Protein AF-A0A2T4V3X2-F1 (afdb_monomer_lite)

Sequence (244 aa):
MSFFVISTGSWSIPPQEFVHHFRSRWPGVVIRETQEPDSSEFLKFDLAMPHSSDVDGALQRPGKSIYFDSDLRDAAQLALWFRSLAPPSEPMVFCDESMSGYLDLAPNTTEADIFRAFDYEPAPPGWMSYDLIPRGGWGMPLQVLAQQMRLRWPAARVEESAEPESRRAFDFQVPMTHSEVRGNVRRKVSAMIFTGDIRDCAELASWCRSILSTEEILLSCDQGHLTLKAGMNAEDILKALGTP

Secondary structure (DSSP, 8-state):
-EEEEEE-SS----HHHHHHHHHHH-TT-EEEE---TT-SEEEEEEE--SS-S-EEEEEETTTTEEEEE--HHHHHHHHHHHHHHS-TTS-EEEEETTSSSEEE--TT--HHHHHHHTT--PPPTT-EEEEEEETT--SS-HHHHHHHHHHH-TT-EEEE---TT-SEEEEEEEE-SSSEEEEEEESSSS-EEEEE-HHHHHHHHHHHHHH---S-EEEEETTEEEEE-TT--HHHHHHHTT--

Radius of gyration: 20.45 Å; chains: 1; bounding box: 48×39×61 Å

pLDDT: mean 91.99, std 6.69, range [52.66, 98.19]

Foldseek 3Di:
DKKKKFFPDDDFDQPVNVVVLVCVVAVPKDKDADPDPPDQFGIWIWGCDPLFNTKTKTQGPPRGMIMIDGDLLVVQVVNLSSVVVDDQPTWMKMAGPVNLFIDTDHNPDDSVNSCVSVVHDDADVQKWKKKKAQVVAQQDDVVVVQVVLCVVAVPKDKAADPDPSDQFRIWIWGQDDPGIKTWTAGDVGRMIMIMDNLLRVLQVNQVSLAPGPGQWMWMATSQGIDTDHPPDHSVNVCVVSVHD

Structure (mmCIF, N/CA/C/O backbone):
data_AF-A0A2T4V3X2-F1
#
_entry.id   AF-A0A2T4V3X2-F1
#
loop_
_atom_site.group_PDB
_atom_site.id
_atom_site.type_symbol
_atom_site.label_atom_id
_atom_site.label_alt_id
_atom_site.label_comp_id
_atom_site.label_asym_id
_atom_site.label_entity_id
_atom_site.label_seq_id
_atom_site.pdbx_PDB_ins_code
_atom_site.Cartn_x
_atom_site.Cartn_y
_atom_site.Cartn_z
_atom_site.occupancy
_atom_site.B_iso_or_equiv
_atom_site.auth_seq_id
_atom_site.auth_comp_id
_atom_site.auth_asym_id
_atom_site.auth_atom_id
_atom_site.pdbx_PDB_model_num
ATOM 1 N N . MET A 1 1 ? 2.945 -0.853 5.395 1.00 84.00 1 MET A N 1
ATOM 2 C CA . MET A 1 1 ? 2.653 0.597 5.445 1.00 84.00 1 MET A CA 1
ATOM 3 C C . MET A 1 1 ? 1.846 0.846 6.701 1.00 84.00 1 MET A C 1
ATOM 5 O O . MET A 1 1 ? 1.037 -0.013 7.034 1.00 84.00 1 MET A O 1
ATOM 9 N N . SER A 1 2 ? 2.072 1.969 7.376 1.00 91.69 2 SER A N 1
ATOM 10 C CA . SER A 1 2 ? 1.385 2.284 8.626 1.00 91.69 2 SER A CA 1
ATOM 11 C C . SER A 1 2 ? 0.049 2.963 8.355 1.00 91.69 2 SER A C 1
ATOM 13 O O . SER A 1 2 ? -0.026 3.966 7.633 1.00 91.69 2 SER A O 1
ATOM 15 N N . PHE A 1 3 ? -1.002 2.417 8.952 1.00 96.12 3 PHE A N 1
ATOM 16 C CA . PHE A 1 3 ? -2.364 2.914 8.853 1.00 96.12 3 PHE A CA 1
ATOM 17 C C . PHE A 1 3 ? -2.951 3.168 10.232 1.00 96.12 3 PHE A C 1
ATOM 19 O O . PHE A 1 3 ? -2.564 2.551 11.224 1.00 96.12 3 PHE A O 1
ATOM 26 N N . PHE A 1 4 ? -3.925 4.067 10.266 1.00 97.06 4 PHE A N 1
ATOM 27 C CA . PHE A 1 4 ? -4.630 4.466 11.467 1.00 97.06 4 PHE A CA 1
ATOM 28 C C . PHE A 1 4 ? -6.127 4.426 11.220 1.00 97.06 4 PHE A C 1
ATOM 30 O O . PHE A 1 4 ? -6.617 4.840 10.168 1.00 97.06 4 PHE A O 1
ATOM 37 N N . VAL A 1 5 ? -6.861 3.985 12.235 1.00 97.69 5 VAL A N 1
ATOM 38 C CA . VAL A 1 5 ? -8.293 4.243 12.348 1.00 97.69 5 VAL A CA 1
ATOM 39 C C . VAL A 1 5 ? -8.509 5.073 13.595 1.00 97.69 5 VAL A C 1
ATOM 41 O O . VAL A 1 5 ? -8.093 4.663 14.676 1.00 97.69 5 VAL A O 1
ATOM 44 N N . ILE A 1 6 ? -9.147 6.232 13.456 1.00 97.00 6 ILE A N 1
ATOM 45 C CA . ILE A 1 6 ? -9.264 7.231 14.519 1.00 97.00 6 ILE A CA 1
ATOM 46 C C . ILE A 1 6 ? -10.726 7.628 14.690 1.00 97.00 6 ILE A C 1
ATOM 48 O O . ILE A 1 6 ? -11.349 8.143 13.765 1.00 97.00 6 ILE A O 1
ATOM 52 N N . SER A 1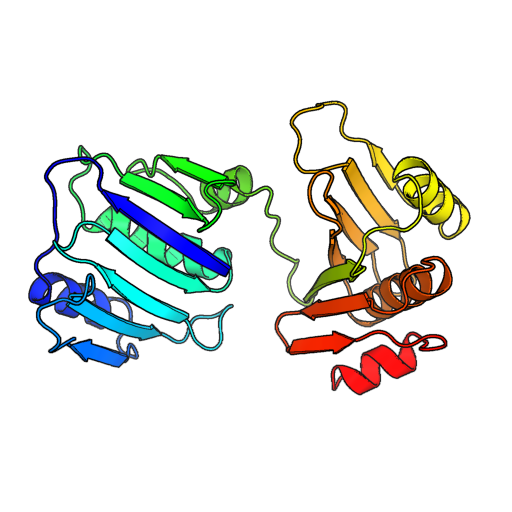 7 ? -11.262 7.431 15.891 1.00 97.06 7 SER A N 1
ATOM 53 C CA . SER A 1 7 ? -12.545 7.990 16.311 1.00 97.06 7 SER A CA 1
ATOM 54 C C . SER A 1 7 ? -12.375 9.460 16.677 1.00 97.06 7 SER A C 1
ATOM 56 O O . SER A 1 7 ? -11.575 9.794 17.555 1.00 97.06 7 SER A O 1
ATOM 58 N N . THR A 1 8 ? -13.127 10.347 16.028 1.00 94.94 8 THR A N 1
ATOM 59 C CA . THR A 1 8 ? -13.055 11.799 16.277 1.00 94.94 8 THR A CA 1
ATOM 60 C C . THR A 1 8 ? -14.157 12.300 17.213 1.00 94.94 8 THR A C 1
ATOM 62 O O . THR A 1 8 ? -14.135 13.459 17.628 1.00 94.94 8 THR A O 1
ATOM 65 N N . GLY A 1 9 ? -15.100 11.433 17.590 1.00 94.38 9 GLY A N 1
ATOM 66 C CA . GLY A 1 9 ? -16.160 11.723 18.547 1.00 94.38 9 GLY A CA 1
ATOM 67 C C . GLY A 1 9 ? -15.811 11.319 19.982 1.00 94.38 9 GLY A C 1
ATOM 68 O O . GLY A 1 9 ? -14.663 11.398 20.442 1.00 94.38 9 GLY A O 1
ATOM 69 N N . SER A 1 10 ? -16.839 10.946 20.745 1.00 95.06 10 SER A N 1
ATOM 70 C CA . SER A 1 10 ? -16.714 10.601 22.164 1.00 95.06 10 SER A CA 1
ATOM 71 C C . SER A 1 10 ? -16.560 9.104 22.416 1.00 95.06 10 SER A C 1
ATOM 73 O O . SER A 1 10 ? -16.187 8.746 23.534 1.00 95.06 10 SER A O 1
ATOM 75 N N . TRP A 1 11 ? -16.800 8.251 21.416 1.00 96.56 11 TRP A N 1
ATOM 76 C CA . TRP A 1 11 ? -16.661 6.808 21.574 1.00 96.56 11 TRP A CA 1
ATOM 77 C C . TRP A 1 11 ? -15.213 6.422 21.867 1.00 96.56 11 TRP A C 1
ATOM 79 O O . TRP A 1 11 ? -14.266 7.031 21.371 1.00 96.56 11 TRP A O 1
ATOM 89 N N . SER A 1 12 ? -15.061 5.395 22.691 1.00 96.81 12 SER A N 1
ATOM 90 C CA . SER A 1 12 ? -13.807 4.710 22.970 1.00 96.81 12 SER A CA 1
ATOM 91 C C . SER A 1 12 ? -14.132 3.282 23.376 1.00 96.81 12 SER A C 1
ATOM 93 O O . SER A 1 12 ? -15.081 3.079 24.138 1.00 96.81 12 SER A O 1
ATOM 95 N N . ILE A 1 13 ? -13.332 2.318 22.936 1.00 96.88 13 ILE A N 1
ATOM 96 C CA . ILE A 1 13 ? -13.476 0.928 23.364 1.00 96.88 13 ILE A CA 1
ATOM 97 C C . ILE A 1 13 ? -12.591 0.637 24.589 1.00 96.88 13 ILE A C 1
ATOM 99 O O . ILE A 1 13 ? -11.387 0.912 24.560 1.00 96.88 13 ILE A O 1
ATOM 103 N N . PRO A 1 14 ? -13.143 0.070 25.678 1.00 95.38 14 PRO A N 1
ATOM 104 C CA . PRO A 1 14 ? -12.337 -0.429 26.785 1.00 95.38 14 PRO A CA 1
ATOM 105 C C . PRO A 1 14 ? -11.355 -1.518 26.315 1.00 95.38 14 PRO A C 1
ATOM 107 O O . PRO A 1 14 ? -11.754 -2.403 25.554 1.00 95.38 14 PRO A O 1
ATOM 110 N N . PRO A 1 15 ? -10.101 -1.550 26.807 1.00 93.56 15 PRO A N 1
ATOM 111 C CA . PRO A 1 15 ? -9.106 -2.526 26.352 1.00 93.56 15 PRO A CA 1
ATOM 112 C C . PRO A 1 15 ? -9.563 -3.987 26.462 1.00 93.56 15 PRO A C 1
ATOM 114 O O . PRO A 1 15 ? -9.341 -4.778 25.552 1.00 93.56 15 PRO A O 1
ATOM 117 N N . GLN A 1 16 ? -10.255 -4.352 27.545 1.00 95.06 16 GLN A N 1
ATOM 118 C CA . GLN A 1 16 ? -10.751 -5.720 27.740 1.00 95.06 16 GLN A CA 1
ATOM 119 C C . GLN A 1 16 ? -11.844 -6.105 26.732 1.00 95.06 16 GLN A C 1
ATOM 121 O O . GLN A 1 16 ? -11.867 -7.239 26.252 1.00 95.06 16 GLN A O 1
ATOM 126 N N . GLU A 1 17 ? -12.721 -5.161 26.386 1.00 97.19 17 GLU A N 1
ATOM 127 C CA . GLU A 1 17 ? -13.764 -5.354 25.375 1.00 97.19 17 GLU A CA 1
ATOM 128 C C . GLU A 1 17 ? -13.139 -5.504 23.983 1.00 97.19 17 GLU A C 1
ATOM 130 O O . GLU A 1 17 ? -13.481 -6.429 23.244 1.00 97.19 17 GLU A O 1
ATOM 135 N N . PHE A 1 18 ? -12.131 -4.685 23.667 1.00 97.12 18 PHE A N 1
ATOM 136 C CA . PHE A 1 18 ? -11.351 -4.822 22.439 1.00 97.12 18 PHE A CA 1
ATOM 137 C C . PHE A 1 18 ? -10.691 -6.200 22.334 1.00 97.12 18 PHE A C 1
ATOM 139 O O . PHE A 1 18 ? -10.889 -6.882 21.334 1.00 97.12 18 PHE A O 1
ATOM 146 N N . VAL A 1 19 ? -9.980 -6.662 23.373 1.00 97.19 19 VAL A N 1
ATOM 147 C CA . VAL A 1 19 ? -9.350 -8.000 23.394 1.00 97.19 19 VAL A CA 1
ATOM 148 C C . VAL A 1 19 ? -10.373 -9.105 23.146 1.00 97.19 19 VAL A C 1
ATOM 150 O O . VAL A 1 19 ? -10.094 -10.046 22.399 1.00 97.19 19 VAL A O 1
ATOM 153 N N . HIS A 1 20 ? -11.552 -9.001 23.762 1.00 97.50 20 HIS A N 1
ATOM 154 C CA . HIS A 1 20 ? -12.624 -9.971 23.582 1.00 97.50 20 HIS A CA 1
ATOM 155 C C . HIS A 1 20 ? -13.086 -10.036 22.119 1.00 97.50 20 HIS A C 1
ATOM 157 O O . HIS A 1 20 ? -13.088 -11.117 21.523 1.00 97.50 20 HIS A O 1
ATOM 163 N N . HIS A 1 21 ? -13.418 -8.891 21.516 1.00 98.12 21 HIS A N 1
ATOM 164 C CA . HIS A 1 21 ? -13.839 -8.839 20.115 1.00 98.12 21 HIS A CA 1
ATOM 165 C C . HIS A 1 21 ? -12.724 -9.257 19.152 1.00 98.12 21 HIS A C 1
ATOM 167 O O . HIS A 1 21 ? -12.995 -9.982 18.193 1.00 98.12 21 HIS A O 1
ATOM 173 N N . PHE A 1 22 ? -11.478 -8.855 19.420 1.00 97.38 22 PHE A N 1
ATOM 174 C CA . PHE A 1 22 ? -10.331 -9.167 18.569 1.00 97.38 22 PHE A CA 1
ATOM 175 C C . PHE A 1 22 ? -10.100 -10.678 18.523 1.00 97.38 22 PHE A C 1
ATOM 177 O O . PHE A 1 22 ? -10.101 -11.268 17.447 1.00 97.38 22 PHE A O 1
ATOM 184 N N . ARG A 1 23 ? -10.019 -11.338 19.684 1.00 97.62 23 ARG A N 1
ATOM 185 C CA . ARG A 1 23 ? -9.835 -12.798 19.756 1.00 97.62 23 ARG A CA 1
ATOM 186 C C . ARG A 1 23 ? -11.023 -13.582 19.206 1.00 97.62 23 ARG A C 1
ATOM 188 O O . ARG A 1 23 ? -10.837 -14.686 18.707 1.00 97.62 23 ARG A O 1
ATOM 195 N N . SER A 1 24 ? -12.233 -13.028 19.285 1.00 97.56 24 SER A N 1
ATOM 196 C CA . SER A 1 24 ? -13.418 -13.636 18.672 1.00 97.56 24 SER A CA 1
ATOM 197 C C . SER A 1 24 ? -13.326 -13.635 17.142 1.00 97.56 24 SER A C 1
ATOM 199 O O . SER A 1 24 ? -13.607 -14.646 16.498 1.00 97.56 24 SER A O 1
ATOM 201 N N . ARG A 1 25 ? -12.880 -12.521 16.546 1.00 97.31 25 ARG A N 1
ATOM 202 C CA . ARG A 1 25 ? -12.747 -12.388 15.088 1.00 97.31 25 ARG A CA 1
ATOM 203 C C . ARG A 1 25 ? -11.500 -13.082 14.535 1.00 97.31 25 ARG A C 1
ATOM 205 O O . ARG A 1 25 ? -11.585 -13.693 13.469 1.00 97.31 25 ARG A O 1
ATOM 212 N N . TRP A 1 26 ? -10.383 -12.999 15.255 1.00 96.75 26 TRP A N 1
ATOM 213 C CA . TRP A 1 26 ? -9.093 -13.590 14.904 1.00 96.75 26 TRP A CA 1
ATOM 214 C C . TRP A 1 26 ? -8.518 -14.367 16.098 1.00 96.75 26 TRP A C 1
ATOM 216 O O . TRP A 1 26 ? -7.745 -13.820 16.884 1.00 96.75 26 TRP A O 1
ATOM 226 N N . PRO A 1 27 ? -8.846 -15.665 16.239 1.00 95.44 27 PRO A N 1
ATOM 227 C CA . PRO A 1 27 ? -8.403 -16.476 17.378 1.00 95.44 27 PRO A CA 1
ATOM 228 C C . PRO A 1 27 ? -6.882 -16.627 17.520 1.00 95.44 27 PRO A C 1
ATOM 230 O O . PRO A 1 27 ? -6.404 -16.952 18.604 1.00 95.44 27 PRO A O 1
ATOM 233 N N . GLY A 1 28 ? -6.128 -16.413 16.437 1.00 93.25 28 GLY A N 1
ATOM 234 C CA . GLY A 1 28 ? -4.666 -16.508 16.410 1.00 93.25 28 GLY A CA 1
ATOM 235 C C . GLY A 1 28 ? -3.921 -15.230 16.803 1.00 93.25 28 GLY A C 1
ATOM 236 O O . GLY A 1 28 ? -2.695 -15.250 16.805 1.00 93.25 28 GLY A O 1
ATOM 237 N N . VAL A 1 29 ? -4.621 -14.132 17.112 1.00 97.06 29 VAL A N 1
ATOM 238 C CA . VAL A 1 29 ? -3.977 -12.857 17.462 1.00 97.06 29 VAL A CA 1
ATOM 239 C C . VAL A 1 29 ? -3.176 -12.972 18.762 1.00 97.06 29 VAL A C 1
ATOM 241 O O . VAL A 1 29 ? -3.676 -13.448 19.789 1.00 97.06 29 VAL A O 1
ATOM 244 N N . VAL A 1 30 ? -1.936 -12.489 18.741 1.00 97.00 30 VAL A N 1
ATOM 245 C CA . VAL A 1 30 ? -1.111 -12.334 19.942 1.00 97.00 30 VAL A CA 1
ATOM 246 C C . VAL A 1 30 ? -1.322 -10.919 20.458 1.00 97.00 30 VAL A C 1
ATOM 248 O O . VAL A 1 30 ? -1.162 -9.972 19.708 1.00 97.00 30 VAL A O 1
ATOM 251 N N . ILE A 1 31 ? -1.700 -10.757 21.729 1.00 96.38 31 ILE A N 1
ATOM 252 C CA . ILE A 1 31 ? -1.950 -9.437 22.332 1.00 96.38 31 ILE A CA 1
ATOM 253 C C . ILE A 1 31 ? -1.116 -9.297 23.599 1.00 96.38 31 ILE A C 1
ATOM 255 O O . ILE A 1 31 ? -1.088 -10.213 24.427 1.00 96.38 31 ILE A O 1
ATOM 259 N N . ARG A 1 32 ? -0.468 -8.143 23.759 1.00 94.94 32 ARG A N 1
ATOM 260 C CA . ARG A 1 32 ? 0.418 -7.810 24.878 1.00 94.94 32 ARG A CA 1
ATOM 261 C C . ARG A 1 32 ? -0.030 -6.486 25.493 1.00 94.94 32 ARG A C 1
ATOM 263 O O . ARG A 1 32 ? -0.238 -5.512 24.777 1.00 94.94 32 ARG A O 1
ATOM 270 N N . GLU A 1 33 ? -0.187 -6.447 26.812 1.00 90.62 33 GLU A N 1
ATOM 271 C CA . GLU A 1 33 ? -0.503 -5.207 27.531 1.00 90.62 33 GLU A CA 1
ATOM 272 C C . GLU A 1 33 ? 0.742 -4.340 27.709 1.00 90.62 33 GLU A C 1
ATOM 274 O O . GLU A 1 33 ? 1.799 -4.834 28.114 1.00 90.62 33 GLU A O 1
ATOM 279 N N . THR A 1 34 ? 0.601 -3.038 27.468 1.00 88.00 34 THR A N 1
ATOM 280 C CA . THR A 1 34 ? 1.676 -2.078 27.716 1.00 88.00 34 THR A CA 1
ATOM 281 C C . THR A 1 34 ? 1.622 -1.613 29.172 1.00 88.00 34 THR A C 1
ATOM 283 O O . THR A 1 34 ? 0.673 -0.953 29.595 1.00 88.00 34 THR A O 1
ATOM 286 N N . GLN A 1 35 ? 2.652 -1.966 29.949 1.00 80.00 35 GLN A N 1
ATOM 287 C CA . GLN A 1 35 ? 2.769 -1.629 31.379 1.00 80.00 35 GLN A CA 1
ATOM 288 C C . GLN A 1 35 ? 3.356 -0.229 31.627 1.00 80.00 35 GLN A C 1
ATOM 290 O O . GLN A 1 35 ? 3.396 0.231 32.765 1.00 80.00 35 GLN A O 1
ATOM 295 N N . GLU A 1 36 ? 3.826 0.449 30.579 1.00 81.38 36 GLU A N 1
ATOM 296 C CA . GLU A 1 36 ? 4.439 1.773 30.674 1.00 81.38 36 GLU A CA 1
ATOM 297 C C . GLU A 1 36 ? 3.363 2.855 30.869 1.00 81.38 36 GLU A C 1
ATOM 299 O O . GLU A 1 36 ? 2.536 3.054 29.974 1.00 81.38 36 GLU A O 1
ATOM 304 N N . PRO A 1 37 ? 3.352 3.570 32.012 1.00 71.38 37 PRO A N 1
ATOM 305 C CA . PRO A 1 37 ? 2.318 4.564 32.313 1.00 71.38 37 PRO A CA 1
ATOM 306 C C . PRO A 1 37 ? 2.290 5.737 31.328 1.00 71.38 37 PRO A C 1
ATOM 308 O O . PRO A 1 37 ? 1.220 6.284 31.070 1.00 71.38 37 PRO A O 1
ATOM 311 N N . ASP A 1 38 ? 3.453 6.086 30.772 1.00 77.00 38 ASP A N 1
ATOM 312 C CA . ASP A 1 38 ? 3.631 7.203 29.839 1.00 77.00 38 ASP A CA 1
ATOM 313 C C . ASP A 1 38 ? 3.453 6.790 28.368 1.00 77.00 38 ASP A C 1
ATOM 315 O O . ASP A 1 38 ? 3.523 7.634 27.474 1.00 77.00 38 ASP A O 1
ATOM 319 N N . SER A 1 39 ? 3.211 5.502 28.090 1.00 81.44 39 SER A N 1
ATOM 320 C CA . SER A 1 39 ? 2.963 5.047 26.724 1.00 81.44 39 SER A CA 1
ATOM 321 C C . SER A 1 39 ? 1.591 5.510 26.240 1.00 81.44 39 SER A C 1
ATOM 323 O O . SER A 1 39 ? 0.578 5.398 26.938 1.00 81.44 39 SER A O 1
ATOM 325 N N . SER A 1 40 ? 1.541 5.967 24.989 1.00 84.88 40 SER A N 1
ATOM 326 C CA . SER A 1 40 ? 0.298 6.259 24.279 1.00 84.88 40 SER A CA 1
ATOM 327 C C . SER A 1 40 ? -0.499 4.999 23.928 1.00 84.88 40 SER A C 1
ATOM 329 O O . SER A 1 40 ? -1.587 5.116 23.377 1.00 84.88 40 SER A O 1
ATOM 331 N N . GLU A 1 41 ? -0.014 3.800 24.250 1.00 88.75 41 GLU A N 1
ATOM 332 C CA . GLU A 1 41 ? -0.606 2.520 23.864 1.00 88.75 41 GLU A CA 1
ATOM 333 C C . GLU A 1 41 ? -1.225 1.804 25.072 1.00 88.75 41 GLU A C 1
ATOM 335 O O . GLU A 1 41 ? -0.676 1.785 26.178 1.00 88.75 41 GLU A O 1
ATOM 340 N N . PHE A 1 42 ? -2.396 1.201 24.862 1.00 87.25 42 PHE A N 1
ATOM 341 C CA . PHE A 1 42 ? -2.990 0.255 25.807 1.00 87.25 42 PHE A CA 1
ATOM 342 C C . PHE A 1 42 ? -2.495 -1.169 25.559 1.00 87.25 42 PHE A C 1
ATOM 344 O O . PHE A 1 42 ? -2.155 -1.884 26.502 1.00 87.25 42 PHE A O 1
ATOM 351 N N . LEU A 1 43 ? -2.503 -1.588 24.294 1.00 94.12 43 LEU A N 1
ATOM 352 C CA . LEU A 1 43 ? -2.268 -2.965 23.873 1.00 94.12 43 LEU A CA 1
ATOM 353 C C . LEU A 1 43 ? -1.466 -2.959 22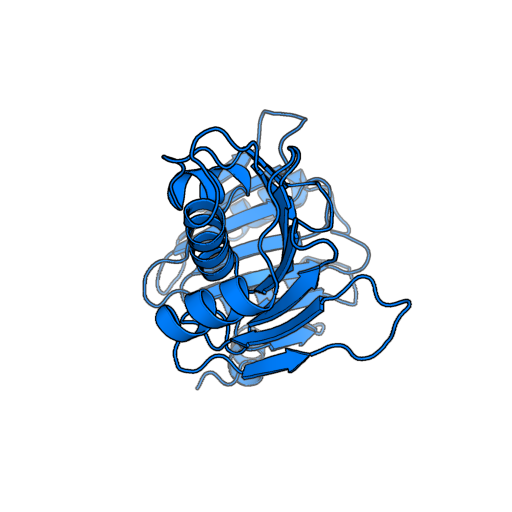.584 1.00 94.12 43 LEU A C 1
ATOM 355 O O . LEU A 1 43 ? -1.844 -2.226 21.678 1.00 94.12 43 LEU A O 1
ATOM 359 N N . LYS A 1 44 ? -0.467 -3.830 22.477 1.00 96.00 44 LYS A N 1
ATOM 360 C CA . LYS A 1 44 ? 0.158 -4.204 21.203 1.00 96.00 44 LYS A CA 1
ATOM 361 C C . LYS A 1 44 ? -0.386 -5.536 20.722 1.00 96.00 44 LYS A C 1
ATOM 363 O O . LYS A 1 44 ? -0.745 -6.380 21.552 1.00 96.00 44 LYS A O 1
ATOM 368 N N . PHE A 1 45 ? -0.435 -5.736 19.416 1.00 96.38 45 PHE A N 1
ATOM 369 C CA . PHE A 1 45 ? -0.845 -6.996 18.830 1.00 96.38 45 PHE A CA 1
ATOM 370 C C . PHE A 1 45 ? -0.012 -7.373 17.611 1.00 96.38 45 PHE A C 1
ATOM 372 O O . PHE A 1 45 ? 0.390 -6.508 16.846 1.00 96.38 45 PHE A O 1
ATOM 379 N N . ASP A 1 46 ? 0.166 -8.681 17.442 1.00 96.44 46 ASP A N 1
ATOM 380 C CA . ASP A 1 46 ? 0.726 -9.306 16.247 1.00 96.44 46 ASP A CA 1
ATOM 381 C C . ASP A 1 46 ? -0.376 -10.182 15.633 1.00 96.44 46 ASP A C 1
ATOM 383 O O . ASP A 1 46 ? -0.992 -11.014 16.325 1.00 96.44 46 ASP A O 1
ATOM 387 N N . LEU A 1 47 ? -0.675 -9.974 14.353 1.00 95.56 47 LEU A N 1
ATOM 388 C CA . LEU A 1 47 ? -1.767 -10.645 13.655 1.00 95.56 47 LEU A CA 1
ATOM 389 C C . LEU A 1 47 ? -1.328 -11.115 12.265 1.00 95.56 47 LEU A C 1
ATOM 391 O O . LEU A 1 47 ? -1.127 -10.314 11.361 1.00 95.56 47 LEU A O 1
ATOM 395 N N . ALA A 1 48 ? -1.295 -12.428 12.050 1.00 93.31 48 ALA A N 1
ATOM 396 C CA . ALA A 1 48 ? -1.120 -12.981 10.711 1.00 93.31 48 ALA A CA 1
ATOM 397 C C . ALA A 1 48 ? -2.405 -12.816 9.880 1.00 93.31 48 ALA A C 1
ATOM 399 O O . ALA A 1 48 ? -3.485 -13.252 10.298 1.00 93.31 48 ALA A O 1
ATOM 400 N N . MET A 1 49 ? -2.280 -12.229 8.690 1.00 91.94 49 MET A N 1
ATOM 401 C CA . MET A 1 49 ? -3.378 -11.988 7.749 1.00 91.94 49 MET A CA 1
ATOM 402 C C . MET A 1 49 ? -3.025 -12.517 6.346 1.00 91.94 49 MET A C 1
ATOM 404 O O . MET A 1 49 ? -1.865 -12.827 6.075 1.00 91.94 49 MET A O 1
ATOM 408 N N . PRO A 1 50 ? -4.001 -12.680 5.431 1.00 88.38 50 PRO A N 1
ATOM 409 C CA . PRO A 1 50 ? -3.745 -13.275 4.117 1.00 88.38 50 PRO A CA 1
ATOM 410 C C . PRO A 1 50 ? -2.705 -12.546 3.256 1.00 88.38 50 PRO A C 1
ATOM 412 O O . PRO A 1 50 ? -2.034 -13.199 2.457 1.00 88.38 50 PRO A O 1
ATOM 415 N N . HIS A 1 51 ? -2.585 -11.221 3.384 1.00 85.94 51 HIS A N 1
ATOM 416 C CA . HIS A 1 51 ? -1.697 -10.399 2.555 1.00 85.94 51 HIS A CA 1
ATOM 417 C C . HIS A 1 51 ? -0.501 -9.820 3.323 1.00 85.94 51 HIS A C 1
ATOM 419 O O . HIS A 1 51 ? 0.406 -9.261 2.714 1.00 85.94 51 HIS A O 1
ATOM 425 N N . SER A 1 52 ? -0.472 -10.002 4.641 1.00 82.50 52 SER A N 1
ATOM 426 C CA . SER A 1 52 ? 0.553 -9.513 5.553 1.00 82.50 52 SER A CA 1
ATOM 427 C C . SER A 1 52 ? 0.959 -10.669 6.454 1.00 82.50 52 SER A C 1
ATOM 429 O O . SER A 1 52 ? 0.162 -11.151 7.262 1.00 82.50 52 SER A O 1
ATOM 431 N N . SER A 1 53 ? 2.207 -11.125 6.320 1.00 77.19 53 SER A N 1
ATOM 432 C CA . SER A 1 53 ? 2.729 -12.234 7.129 1.00 77.19 53 SER A CA 1
ATOM 433 C C . SER A 1 53 ? 2.655 -11.946 8.627 1.00 77.19 53 SER A C 1
ATOM 435 O O . SER A 1 53 ? 2.468 -12.871 9.413 1.00 77.19 53 SER A O 1
ATOM 437 N N . ASP A 1 54 ? 2.796 -10.672 8.994 1.00 86.50 54 ASP A N 1
ATOM 438 C CA . ASP A 1 54 ? 2.632 -10.182 10.353 1.00 86.50 54 ASP A CA 1
ATOM 439 C C . ASP A 1 54 ? 2.124 -8.736 10.316 1.00 86.50 54 ASP A C 1
ATOM 441 O O . ASP A 1 54 ? 2.753 -7.873 9.701 1.00 86.50 54 ASP A O 1
ATOM 445 N N . VAL A 1 55 ? 0.960 -8.494 10.914 1.00 93.62 55 VAL A N 1
ATOM 446 C CA . VAL A 1 55 ? 0.417 -7.156 11.154 1.00 93.62 55 VAL A CA 1
ATOM 447 C C . VAL A 1 55 ? 0.744 -6.781 12.591 1.00 93.62 55 VAL A C 1
ATOM 449 O O . VAL A 1 55 ? 0.074 -7.250 13.515 1.00 93.62 55 VAL A O 1
ATOM 452 N N . ASP A 1 56 ? 1.754 -5.930 12.759 1.00 94.88 56 ASP A N 1
ATOM 453 C CA . ASP A 1 56 ? 2.062 -5.278 14.035 1.00 94.88 56 ASP A CA 1
ATOM 454 C C . ASP A 1 56 ? 1.134 -4.074 14.202 1.00 94.88 56 ASP A C 1
ATOM 456 O O . ASP A 1 56 ? 0.938 -3.286 13.275 1.00 94.88 56 ASP A O 1
ATOM 460 N N . GLY A 1 57 ? 0.534 -3.919 15.372 1.00 96.19 57 GLY A N 1
ATOM 461 C CA . GLY A 1 57 ? -0.298 -2.768 15.658 1.00 96.19 57 GLY A CA 1
ATOM 462 C C . GLY A 1 57 ? -0.545 -2.554 17.135 1.00 96.19 57 GLY A C 1
ATOM 463 O O . GLY A 1 57 ? -0.152 -3.340 17.998 1.00 96.19 57 GLY A O 1
ATOM 464 N N . ALA A 1 58 ? -1.247 -1.469 17.443 1.00 96.56 58 ALA A N 1
ATOM 465 C CA . ALA A 1 58 ? -1.657 -1.189 18.806 1.00 96.56 58 ALA A CA 1
ATOM 466 C C . ALA A 1 58 ? -3.022 -0.519 18.888 1.00 96.56 58 ALA A C 1
ATOM 468 O O . ALA A 1 58 ? -3.412 0.275 18.031 1.00 96.56 58 ALA A O 1
ATOM 469 N N . LEU A 1 59 ? -3.712 -0.781 19.997 1.00 96.88 59 LEU A N 1
ATOM 470 C CA . LEU A 1 59 ? -4.795 0.067 20.479 1.00 96.88 59 LEU A CA 1
ATOM 471 C C . LEU A 1 59 ? -4.179 1.214 21.280 1.00 96.88 59 LEU A C 1
ATOM 473 O O . LEU A 1 59 ? -3.545 0.985 22.313 1.00 96.88 59 LEU A O 1
ATOM 477 N N . GLN A 1 60 ? -4.388 2.448 20.837 1.00 94.19 60 GLN A N 1
ATOM 478 C CA . GLN A 1 60 ? -3.877 3.632 21.519 1.00 94.19 60 GLN A CA 1
ATOM 479 C C . GLN A 1 60 ? -4.816 4.094 22.631 1.00 94.19 60 GLN A C 1
ATOM 481 O O . GLN A 1 60 ? -6.025 3.875 22.576 1.00 94.19 60 GLN A O 1
ATOM 486 N N . ARG A 1 61 ? -4.277 4.774 23.643 1.00 88.25 61 ARG A N 1
ATOM 487 C CA . ARG A 1 61 ? -5.027 5.438 24.710 1.00 88.25 61 ARG A CA 1
ATOM 488 C C . ARG A 1 61 ? -5.741 6.673 24.144 1.00 88.25 61 ARG A C 1
ATOM 490 O O . ARG A 1 61 ? -5.114 7.452 23.433 1.00 88.25 61 ARG A O 1
ATOM 497 N N . PRO A 1 62 ? -7.030 6.897 24.466 1.00 91.06 62 PRO A N 1
ATOM 498 C CA . PRO A 1 62 ? -7.848 6.192 25.456 1.00 91.06 62 PRO A CA 1
ATOM 499 C C . PRO A 1 62 ? -8.777 5.111 24.856 1.00 91.06 62 PRO A C 1
ATOM 501 O O . PRO A 1 62 ? -9.880 4.914 25.346 1.00 91.06 62 PRO A O 1
ATOM 504 N N . GLY A 1 63 ? -8.355 4.390 23.820 1.00 93.50 63 GLY A N 1
ATOM 505 C CA . GLY A 1 63 ? -9.163 3.387 23.114 1.00 93.50 63 GLY A CA 1
ATOM 506 C C . GLY A 1 63 ? -9.943 3.979 21.941 1.00 93.50 63 GLY A C 1
ATOM 507 O O . GLY A 1 63 ? -10.991 3.462 21.568 1.00 93.50 63 GLY A O 1
ATOM 508 N N . LYS A 1 64 ? -9.471 5.109 21.403 1.00 95.44 64 LYS A N 1
ATOM 509 C CA . LYS A 1 64 ? -10.111 5.834 20.292 1.00 95.44 64 LYS A CA 1
ATOM 510 C C . LYS A 1 64 ? -9.475 5.574 18.943 1.00 95.44 64 LYS A C 1
ATOM 512 O O . LYS A 1 64 ? -10.086 5.875 17.922 1.00 95.44 64 LYS A O 1
ATOM 517 N N . SER A 1 65 ? -8.261 5.051 18.93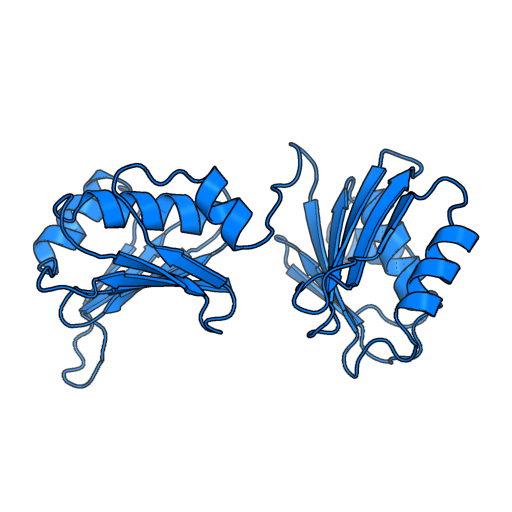6 1.00 96.06 65 SER A N 1
ATOM 518 C CA . SER A 1 65 ? -7.543 4.770 17.709 1.00 96.06 65 SER A CA 1
ATOM 519 C C . SER A 1 65 ? -6.833 3.437 17.782 1.00 96.06 65 SER A C 1
ATOM 521 O O . SER A 1 65 ? -6.378 3.005 18.844 1.00 96.06 65 SER A O 1
ATOM 523 N N . ILE A 1 66 ? -6.739 2.806 16.621 1.00 96.88 66 ILE A N 1
ATOM 524 C CA . ILE A 1 66 ? -5.818 1.706 16.373 1.00 96.88 66 ILE A CA 1
ATOM 525 C C . ILE A 1 66 ? -4.822 2.159 15.312 1.00 96.88 66 ILE A C 1
ATOM 527 O O . ILE A 1 66 ? -5.210 2.833 14.356 1.00 96.88 66 ILE A O 1
ATOM 531 N N . TYR A 1 67 ? -3.555 1.807 15.495 1.00 94.88 67 TYR A N 1
ATOM 532 C CA . TYR A 1 67 ? -2.558 1.866 14.430 1.00 94.88 67 TYR A CA 1
ATOM 533 C C . TYR A 1 67 ? -2.145 0.447 14.069 1.00 94.88 67 TYR A C 1
ATOM 535 O O . TYR A 1 67 ? -2.210 -0.444 14.921 1.00 94.88 67 TYR A O 1
ATOM 543 N N . PHE A 1 68 ? -1.738 0.235 12.824 1.00 95.62 68 PHE A N 1
ATOM 544 C CA . PHE A 1 68 ? -1.212 -1.049 12.384 1.00 95.62 68 PHE A CA 1
ATOM 545 C C . PHE A 1 68 ? -0.398 -0.929 11.094 1.00 95.62 68 PHE A C 1
ATOM 547 O O . PHE A 1 68 ? -0.709 -0.129 10.209 1.00 95.62 68 PHE A O 1
ATOM 554 N N . ASP A 1 69 ? 0.619 -1.773 10.982 1.00 93.38 69 ASP A N 1
ATOM 555 C CA . ASP A 1 69 ? 1.491 -1.931 9.830 1.00 93.38 69 ASP A CA 1
ATOM 556 C C . ASP A 1 69 ? 1.068 -3.140 9.008 1.00 93.38 69 ASP A C 1
ATOM 558 O O . ASP A 1 69 ? 1.170 -4.280 9.447 1.00 93.38 69 ASP A O 1
ATOM 562 N N . SER A 1 70 ? 0.570 -2.903 7.795 1.00 91.06 70 SER A N 1
ATOM 563 C CA . SER A 1 70 ? 0.069 -3.985 6.935 1.00 91.06 70 SER A CA 1
ATOM 564 C C . SER A 1 70 ? 0.096 -3.629 5.449 1.00 91.06 70 SER A C 1
ATOM 566 O O . SER A 1 70 ? 0.463 -2.510 5.059 1.00 91.06 70 SER A O 1
ATOM 568 N N . ASP A 1 71 ? -0.268 -4.606 4.618 1.00 90.31 71 ASP A N 1
ATOM 569 C CA . ASP A 1 71 ? -0.787 -4.396 3.268 1.00 90.31 71 ASP A CA 1
ATOM 570 C C . ASP A 1 71 ? -2.183 -3.746 3.324 1.00 90.31 71 ASP A C 1
ATOM 572 O O . ASP A 1 71 ? -2.986 -4.032 4.214 1.00 90.31 71 ASP A O 1
ATOM 576 N N . LEU A 1 72 ? -2.503 -2.882 2.353 1.00 91.69 72 LEU A N 1
ATOM 577 C CA . LEU A 1 72 ? -3.755 -2.120 2.355 1.00 91.69 72 LEU A CA 1
ATOM 578 C C . LEU A 1 72 ? -5.022 -3.006 2.315 1.00 91.69 72 LEU A C 1
ATOM 580 O O . LEU A 1 72 ? -6.071 -2.594 2.809 1.00 91.69 72 LEU A O 1
ATOM 584 N N . ARG A 1 73 ? -4.958 -4.220 1.754 1.00 92.56 73 ARG A N 1
ATOM 585 C CA . ARG A 1 73 ? -6.080 -5.178 1.729 1.00 92.56 73 ARG A CA 1
ATOM 586 C C . ARG A 1 73 ? -6.422 -5.667 3.131 1.00 92.56 73 ARG A C 1
ATOM 588 O O . ARG A 1 73 ? -7.595 -5.715 3.502 1.00 92.56 73 ARG A O 1
ATOM 595 N N . ASP A 1 74 ? -5.404 -5.991 3.919 1.00 94.69 74 ASP A N 1
ATOM 596 C CA . ASP A 1 74 ? -5.590 -6.398 5.311 1.00 94.69 74 ASP A CA 1
ATOM 597 C C . ASP A 1 74 ? -5.945 -5.197 6.188 1.00 94.69 74 ASP A C 1
ATOM 599 O O . ASP A 1 74 ? -6.819 -5.298 7.052 1.00 94.69 74 ASP A O 1
ATOM 603 N N . ALA A 1 75 ? -5.347 -4.037 5.900 1.00 95.50 75 ALA A N 1
ATOM 604 C CA . ALA A 1 75 ? -5.683 -2.771 6.534 1.00 95.50 75 ALA A CA 1
ATOM 605 C C . ALA A 1 75 ? -7.167 -2.425 6.383 1.00 95.50 75 ALA A C 1
ATOM 607 O O . ALA A 1 75 ? -7.816 -2.049 7.358 1.00 95.50 75 ALA A O 1
ATOM 608 N N . ALA A 1 76 ? -7.717 -2.578 5.174 1.00 96.50 76 ALA A N 1
ATOM 609 C CA . ALA A 1 76 ? -9.123 -2.324 4.893 1.00 96.50 76 ALA A CA 1
ATOM 610 C C . ALA A 1 76 ? -10.032 -3.254 5.711 1.00 96.50 76 ALA A C 1
ATOM 612 O O . ALA A 1 76 ? -10.974 -2.784 6.350 1.00 96.50 76 ALA A O 1
ATOM 613 N N . GLN A 1 77 ? -9.717 -4.552 5.772 1.00 97.00 77 GLN A N 1
ATOM 614 C CA . GLN A 1 77 ? -10.468 -5.514 6.585 1.00 97.00 77 GLN A CA 1
ATOM 615 C C . GLN A 1 77 ? -10.443 -5.159 8.076 1.00 97.00 77 GLN A C 1
ATOM 617 O O . GLN A 1 77 ? -11.488 -5.162 8.736 1.00 97.00 77 GLN A O 1
ATOM 622 N N . LEU A 1 78 ? -9.263 -4.838 8.612 1.00 97.38 78 LEU A N 1
ATOM 623 C CA . LEU A 1 78 ? -9.098 -4.472 10.016 1.00 97.38 78 LEU A CA 1
ATOM 624 C C . LEU A 1 78 ? -9.819 -3.153 10.333 1.00 97.38 78 LEU A C 1
ATOM 626 O O . LEU A 1 78 ? -10.490 -3.049 11.361 1.00 97.38 78 LEU A O 1
ATOM 630 N N . ALA A 1 79 ? -9.757 -2.177 9.424 1.00 97.88 79 ALA A N 1
ATOM 631 C CA . ALA A 1 79 ? -10.417 -0.886 9.569 1.00 97.88 79 ALA A CA 1
ATOM 632 C C . ALA A 1 79 ? -11.943 -0.998 9.586 1.00 97.88 79 ALA A C 1
ATOM 634 O O . ALA A 1 79 ? -12.597 -0.439 10.470 1.00 97.88 79 ALA A O 1
ATOM 635 N N . LEU A 1 80 ? -12.518 -1.762 8.655 1.00 98.19 80 LEU A N 1
ATOM 636 C CA . LEU A 1 80 ? -13.960 -2.001 8.600 1.00 98.19 80 LEU A CA 1
ATOM 637 C C . LEU A 1 80 ? -14.451 -2.797 9.813 1.00 98.19 80 LEU A C 1
ATOM 639 O O . LEU A 1 80 ? -15.510 -2.495 10.367 1.00 98.19 80 LEU A O 1
ATOM 643 N N . TRP A 1 81 ? -13.669 -3.776 10.276 1.00 98.06 81 TRP A N 1
ATOM 644 C CA . TRP A 1 81 ? -13.979 -4.484 11.514 1.00 98.06 81 TRP A CA 1
ATOM 645 C C . TRP A 1 81 ? -13.966 -3.543 12.720 1.00 98.06 81 TRP A C 1
ATOM 647 O O . TRP A 1 81 ? -14.936 -3.529 13.477 1.00 98.06 81 TRP A O 1
ATOM 657 N N . PHE A 1 82 ? -12.929 -2.723 12.890 1.00 97.69 82 PHE A N 1
ATOM 658 C CA . PHE A 1 82 ? -12.863 -1.795 14.019 1.00 97.69 82 PHE A CA 1
ATOM 659 C C . PHE A 1 82 ? -14.010 -0.779 13.973 1.00 97.69 82 PHE A C 1
ATOM 661 O O . PHE A 1 82 ? -14.655 -0.525 14.991 1.00 97.69 82 PHE A O 1
ATOM 668 N N . ARG A 1 83 ? -14.358 -0.289 12.775 1.00 97.62 83 ARG A N 1
ATOM 669 C CA . ARG A 1 83 ? -15.535 0.560 12.556 1.00 97.62 83 ARG A CA 1
ATOM 670 C C . ARG A 1 83 ? -16.837 -0.107 13.000 1.00 97.62 83 ARG A C 1
ATOM 672 O O . ARG A 1 83 ? -17.723 0.585 13.501 1.00 97.62 83 ARG A O 1
ATOM 679 N N . SER A 1 84 ? -16.965 -1.423 12.832 1.00 97.50 84 SER A N 1
ATOM 680 C CA . SER A 1 84 ? -18.163 -2.174 13.229 1.00 97.50 84 SER A CA 1
ATOM 681 C C . SER A 1 84 ? -18.362 -2.266 14.748 1.00 97.50 84 SER A C 1
ATOM 683 O O . SER A 1 84 ? -19.479 -2.524 15.191 1.00 97.50 84 SER A O 1
ATOM 685 N N . LEU A 1 85 ? -17.312 -2.024 15.545 1.00 97.69 85 LEU A N 1
ATOM 686 C CA . LEU A 1 85 ? -17.398 -1.998 17.010 1.00 97.69 85 LEU A CA 1
ATOM 687 C C . LEU A 1 85 ? -18.003 -0.687 17.535 1.00 97.69 85 LEU A C 1
ATOM 689 O O . LEU A 1 85 ? -18.566 -0.653 18.629 1.00 97.69 85 LEU A O 1
ATOM 693 N N . ALA A 1 86 ? -17.884 0.400 16.771 1.00 97.31 86 ALA A N 1
ATOM 694 C CA . ALA A 1 86 ? -18.393 1.708 17.158 1.00 97.31 86 ALA A CA 1
ATOM 695 C C . ALA A 1 86 ? -19.862 1.902 16.741 1.00 97.31 86 ALA A C 1
ATOM 697 O O . ALA A 1 86 ? -20.293 1.384 15.704 1.00 97.31 86 ALA A O 1
ATOM 698 N N . PRO A 1 87 ? -20.644 2.722 17.472 1.00 97.25 87 PRO A N 1
ATOM 699 C CA . PRO A 1 87 ? -21.987 3.103 17.053 1.00 97.25 87 PRO A CA 1
ATOM 700 C C . PRO A 1 87 ? -22.026 3.652 15.614 1.00 97.25 87 PRO A C 1
ATOM 702 O O . PRO A 1 87 ? -21.087 4.324 15.172 1.00 97.25 87 PRO A O 1
ATOM 705 N N . PRO A 1 88 ? -23.122 3.451 14.858 1.00 96.69 88 PRO A N 1
ATOM 706 C CA . PRO A 1 88 ? -23.226 3.975 13.495 1.00 96.69 88 PRO A CA 1
ATOM 707 C C . PRO A 1 88 ? -23.091 5.502 13.391 1.00 96.69 88 PRO A C 1
ATOM 709 O O . PRO A 1 88 ? -22.658 6.004 12.362 1.00 96.69 88 PRO A O 1
ATOM 712 N N . SER A 1 89 ? -23.424 6.236 14.454 1.00 96.38 89 SER A N 1
ATOM 713 C CA . SER A 1 89 ? -23.301 7.697 14.524 1.00 96.38 89 SER A CA 1
ATOM 714 C C . SER A 1 89 ? -21.896 8.200 14.857 1.00 96.38 89 SER A C 1
ATOM 716 O O . SER A 1 89 ? -21.675 9.406 14.803 1.00 96.38 89 SER A O 1
ATOM 718 N N . GLU A 1 90 ? -20.971 7.324 15.257 1.00 97.69 90 GLU A N 1
ATOM 719 C CA . GLU A 1 90 ? -19.621 7.746 15.626 1.00 97.69 90 GLU A CA 1
ATOM 720 C C . GLU A 1 90 ? -18.813 8.120 14.371 1.00 97.69 90 GLU A C 1
ATOM 722 O O . GLU A 1 90 ? -18.714 7.301 13.446 1.00 97.69 90 GLU A O 1
ATOM 727 N N . PRO A 1 91 ? -18.232 9.334 14.316 1.00 96.88 91 PRO A N 1
ATOM 728 C CA . PRO A 1 91 ? -17.350 9.724 13.230 1.00 96.88 91 PRO A CA 1
ATOM 729 C C . PRO A 1 91 ? -15.983 9.055 13.398 1.00 96.88 91 PRO A C 1
ATOM 731 O O . PRO A 1 91 ? -15.333 9.168 14.440 1.00 96.88 91 PRO A O 1
ATOM 734 N N . MET A 1 92 ? -15.543 8.359 12.352 1.00 98.00 92 MET A N 1
ATOM 735 C CA . MET A 1 92 ? -14.262 7.659 12.321 1.00 98.00 92 MET A CA 1
ATOM 736 C C . MET A 1 92 ? -13.553 7.932 11.002 1.00 98.00 92 MET A C 1
ATOM 738 O O . MET A 1 92 ? -14.198 8.023 9.962 1.00 98.00 92 MET A O 1
ATOM 742 N N . VAL A 1 93 ? -12.231 8.031 11.047 1.00 97.31 93 VAL A N 1
ATOM 743 C CA . VAL A 1 93 ? -11.377 8.283 9.884 1.00 97.31 93 VAL A CA 1
ATOM 744 C C . VAL A 1 93 ? -10.388 7.138 9.737 1.00 97.31 93 VAL A C 1
ATOM 746 O O . VAL A 1 93 ? -9.821 6.686 10.730 1.00 97.31 93 VAL A O 1
ATOM 749 N N . PHE A 1 94 ? -10.179 6.685 8.505 1.00 97.75 94 PHE A N 1
ATOM 750 C CA . PHE A 1 94 ? -9.062 5.834 8.111 1.00 97.75 94 PHE A CA 1
ATOM 751 C C . PHE A 1 94 ? -8.028 6.682 7.381 1.00 97.75 94 PHE A C 1
ATOM 753 O O . PHE A 1 94 ? -8.387 7.399 6.447 1.00 97.75 94 PHE A O 1
ATOM 760 N N . CYS A 1 95 ? -6.764 6.615 7.781 1.00 95.75 95 CYS A N 1
ATOM 761 C CA . CYS A 1 95 ? -5.687 7.360 7.135 1.00 95.75 95 CYS A CA 1
ATOM 762 C C . CYS A 1 95 ? -4.360 6.601 7.167 1.00 95.75 95 CYS A C 1
ATOM 764 O O . CYS A 1 95 ? -4.181 5.662 7.943 1.00 95.75 95 CYS A O 1
ATOM 766 N N . ASP A 1 96 ? -3.425 7.003 6.310 1.00 93.31 96 ASP A N 1
ATOM 767 C CA . ASP A 1 96 ? -2.029 6.595 6.441 1.00 93.31 96 ASP A CA 1
ATOM 768 C C . ASP A 1 96 ? -1.250 7.507 7.393 1.00 93.31 96 ASP A C 1
ATOM 770 O O . ASP A 1 96 ? -1.677 8.617 7.707 1.00 93.31 96 ASP A O 1
ATOM 774 N N . GLU A 1 97 ? -0.068 7.059 7.818 1.00 87.62 97 GLU A N 1
ATOM 775 C CA . GLU A 1 97 ? 0.842 7.852 8.662 1.00 87.62 97 GLU A CA 1
ATOM 776 C C . GLU A 1 97 ? 1.176 9.224 8.070 1.00 87.62 97 GLU A C 1
ATOM 778 O O . GLU A 1 97 ? 1.293 10.213 8.791 1.00 87.62 97 GLU A O 1
ATOM 783 N N . SER A 1 98 ? 1.300 9.305 6.744 1.00 80.00 98 SER A N 1
ATOM 784 C CA . SER A 1 98 ? 1.641 10.558 6.073 1.00 80.00 98 SER A CA 1
ATOM 785 C C . SER A 1 98 ? 0.450 11.509 5.893 1.00 80.00 98 SER A C 1
ATOM 787 O O . SER A 1 98 ? 0.630 12.606 5.358 1.00 80.00 98 SER A O 1
ATOM 789 N N . MET A 1 99 ? -0.756 11.106 6.323 1.00 76.38 99 MET A N 1
ATOM 790 C CA . MET A 1 99 ? -2.030 11.815 6.119 1.00 76.38 99 MET A CA 1
ATOM 791 C C . MET A 1 99 ? -2.279 12.193 4.657 1.00 76.38 99 MET A C 1
ATOM 793 O O . MET A 1 99 ? -2.994 13.143 4.333 1.00 76.38 99 MET A O 1
ATOM 797 N N . SER A 1 100 ? -1.642 11.462 3.756 1.00 72.75 100 SER A N 1
ATOM 798 C CA . SER A 1 100 ? -1.693 11.716 2.339 1.00 72.75 100 SER A CA 1
ATOM 799 C C . SER A 1 100 ? -2.945 11.066 1.751 1.00 72.75 100 SER A C 1
ATOM 801 O O . SER A 1 100 ? -3.538 11.613 0.823 1.00 72.75 100 SER A O 1
ATOM 803 N N . GLY A 1 101 ? -3.360 9.916 2.292 1.00 78.12 101 GLY A N 1
ATOM 804 C CA . GLY A 1 101 ? -4.661 9.301 2.050 1.00 78.12 101 GLY A CA 1
ATOM 805 C C . GLY A 1 101 ? -5.510 9.342 3.313 1.00 78.12 101 GLY A C 1
ATOM 806 O O . GLY A 1 101 ? -5.042 8.967 4.386 1.00 78.12 101 GLY A O 1
ATOM 807 N N . TYR A 1 102 ? -6.759 9.781 3.185 1.00 90.25 102 TYR A N 1
ATOM 808 C CA . TYR A 1 102 ? -7.739 9.689 4.259 1.00 90.25 102 TYR A CA 1
ATOM 809 C C . TYR A 1 102 ? -9.138 9.425 3.701 1.00 90.25 102 TYR A C 1
ATOM 811 O O . TYR A 1 102 ? -9.454 9.801 2.571 1.00 90.25 102 TYR A O 1
ATOM 819 N N . LEU A 1 103 ? -9.967 8.768 4.505 1.00 95.38 103 LEU A N 1
ATOM 820 C CA . LEU A 1 103 ? -11.354 8.452 4.195 1.00 95.38 103 LEU A CA 1
ATOM 821 C C . LEU A 1 103 ? -12.182 8.462 5.481 1.00 95.38 103 LEU A C 1
ATOM 823 O O . LEU A 1 103 ? -11.800 7.836 6.470 1.00 95.38 103 LEU A O 1
ATOM 827 N N . ASP A 1 104 ? -13.344 9.108 5.448 1.00 96.81 104 ASP A N 1
ATOM 828 C CA . ASP A 1 104 ? -14.340 8.959 6.508 1.00 96.81 104 ASP A CA 1
ATOM 829 C C . ASP A 1 104 ? -14.932 7.541 6.461 1.00 96.81 104 ASP A C 1
ATOM 831 O O . ASP A 1 104 ? -15.551 7.136 5.475 1.00 96.81 104 ASP A O 1
ATOM 835 N N . LEU A 1 105 ? -14.766 6.776 7.540 1.00 96.88 105 LEU A N 1
ATOM 836 C CA . LEU A 1 105 ? -15.334 5.439 7.688 1.00 96.88 105 LEU A CA 1
ATOM 837 C C . LEU A 1 105 ? -16.800 5.528 8.131 1.00 96.88 105 LEU A C 1
ATOM 839 O O . LEU A 1 105 ? -17.140 5.423 9.314 1.00 96.88 105 LEU A O 1
ATOM 843 N N . ALA A 1 106 ? -17.700 5.679 7.165 1.00 96.19 106 ALA A N 1
ATOM 844 C CA . ALA A 1 106 ? -19.134 5.498 7.368 1.00 96.19 106 ALA A CA 1
ATOM 845 C C . ALA A 1 106 ? -19.495 4.014 7.637 1.00 96.19 106 ALA A C 1
ATOM 847 O O . ALA A 1 106 ? -18.766 3.122 7.193 1.00 96.19 106 ALA A O 1
ATOM 848 N N . PRO A 1 107 ? -20.637 3.709 8.291 1.00 95.19 107 PRO A N 1
ATOM 849 C CA . PRO A 1 107 ? -21.073 2.330 8.570 1.00 95.19 107 PRO A CA 1
ATOM 850 C C . PRO A 1 107 ? -21.209 1.419 7.342 1.00 95.19 107 PRO A C 1
ATOM 852 O O . PRO A 1 107 ? -21.159 0.201 7.471 1.00 95.19 107 PRO A O 1
ATOM 855 N N . ASN A 1 108 ? -21.425 2.001 6.164 1.00 96.25 108 ASN A N 1
ATOM 856 C CA . ASN A 1 108 ? -21.587 1.307 4.888 1.00 96.25 108 ASN A CA 1
ATOM 857 C C . ASN A 1 108 ? -20.350 1.412 3.981 1.00 96.25 108 ASN A C 1
ATOM 859 O O . ASN A 1 108 ? -20.446 1.066 2.805 1.00 96.25 108 ASN A O 1
ATOM 863 N N . THR A 1 109 ? -19.225 1.913 4.498 1.00 98.06 109 THR A N 1
ATOM 864 C CA . THR A 1 109 ? -17.961 1.966 3.752 1.00 98.06 109 THR A CA 1
ATOM 865 C C . THR A 1 109 ? -17.547 0.560 3.353 1.00 98.06 109 THR A C 1
ATOM 867 O O . THR A 1 109 ? -17.635 -0.371 4.155 1.00 98.06 109 THR A O 1
ATOM 870 N N . THR A 1 110 ? -17.090 0.403 2.116 1.00 97.56 110 THR A N 1
ATOM 871 C CA . THR A 1 110 ? -16.610 -0.878 1.593 1.00 97.56 110 THR A CA 1
ATOM 872 C C . THR A 1 110 ? -15.093 -0.877 1.424 1.00 97.56 110 THR A C 1
ATOM 874 O O . THR A 1 110 ? -14.459 0.178 1.379 1.00 97.56 110 THR A O 1
ATOM 877 N N . GLU A 1 111 ? -14.491 -2.059 1.267 1.00 96.19 111 GLU A N 1
ATOM 878 C CA . GLU A 1 111 ? -13.064 -2.175 0.925 1.00 96.19 111 GLU A CA 1
ATOM 879 C C . GLU A 1 111 ? -12.744 -1.445 -0.384 1.00 96.19 111 GLU A C 1
ATOM 881 O O . GLU A 1 111 ? -11.720 -0.779 -0.489 1.00 96.19 111 GLU A O 1
ATOM 886 N N . ALA A 1 112 ? -13.655 -1.496 -1.361 1.00 93.81 112 ALA A N 1
ATOM 887 C CA . ALA A 1 112 ? -13.494 -0.806 -2.636 1.00 93.81 112 ALA A CA 1
ATOM 888 C C . ALA A 1 112 ? -13.436 0.722 -2.477 1.00 93.81 112 ALA A C 1
ATOM 890 O O . ALA A 1 112 ? -12.732 1.387 -3.237 1.00 93.81 112 ALA A O 1
ATOM 891 N N . ASP A 1 113 ? -14.147 1.287 -1.497 1.00 95.50 113 ASP A N 1
ATOM 892 C CA . ASP A 1 113 ? -14.075 2.720 -1.200 1.00 95.50 113 ASP A CA 1
ATOM 893 C C . ASP A 1 113 ? -12.729 3.088 -0.570 1.00 95.50 113 ASP A C 1
ATOM 895 O O . ASP A 1 113 ? -12.129 4.091 -0.960 1.00 95.50 113 ASP A O 1
ATOM 899 N N . ILE A 1 114 ? -12.210 2.238 0.326 1.00 95.56 114 ILE A N 1
ATOM 900 C CA . ILE A 1 114 ? -10.860 2.383 0.885 1.00 95.56 114 ILE A CA 1
ATOM 901 C C . ILE A 1 114 ? -9.818 2.290 -0.234 1.00 95.56 114 ILE A C 1
ATOM 903 O O . ILE A 1 114 ? -8.998 3.189 -0.381 1.00 95.56 114 ILE A O 1
ATOM 907 N N . PHE A 1 115 ? -9.866 1.268 -1.085 1.00 92.88 115 PHE A N 1
ATOM 908 C CA . PHE A 1 115 ? -8.909 1.125 -2.185 1.00 92.88 115 PHE A CA 1
ATOM 909 C C . PHE A 1 115 ? -8.934 2.329 -3.125 1.00 92.88 115 PHE A C 1
ATOM 911 O O . PHE A 1 115 ? -7.878 2.852 -3.479 1.00 92.88 115 PHE A O 1
ATOM 918 N N . ARG A 1 116 ? -10.126 2.845 -3.446 1.00 90.00 116 ARG A N 1
ATOM 919 C CA . ARG A 1 116 ? -10.276 4.062 -4.249 1.00 90.00 116 ARG A CA 1
ATOM 920 C C . ARG A 1 116 ? -9.633 5.278 -3.578 1.00 90.00 116 ARG A C 1
ATOM 922 O O . ARG A 1 116 ? -8.914 6.008 -4.247 1.00 90.00 116 ARG A O 1
ATOM 929 N N . ALA A 1 117 ? -9.844 5.483 -2.277 1.00 89.69 117 ALA A N 1
ATOM 930 C CA . ALA A 1 117 ? -9.272 6.618 -1.542 1.00 89.69 117 ALA A CA 1
ATOM 931 C C . ALA A 1 117 ? -7.730 6.604 -1.495 1.00 89.69 117 ALA A C 1
ATOM 933 O O . ALA A 1 117 ? -7.088 7.646 -1.342 1.00 89.69 117 ALA A O 1
ATOM 934 N N . PHE A 1 118 ? -7.126 5.426 -1.653 1.00 88.38 118 PHE A N 1
ATOM 935 C CA . PHE A 1 118 ? -5.676 5.234 -1.632 1.00 88.38 118 PHE A CA 1
ATOM 936 C C . PHE A 1 118 ? -5.079 4.979 -3.020 1.00 88.38 118 PHE A C 1
ATOM 938 O O . PHE A 1 118 ? -3.897 4.643 -3.128 1.00 88.38 118 PHE A O 1
ATOM 945 N N . ASP A 1 119 ? -5.863 5.181 -4.086 1.00 84.06 119 ASP A N 1
ATOM 946 C CA . ASP A 1 119 ? -5.465 4.903 -5.468 1.00 84.06 119 ASP A CA 1
ATOM 947 C C . ASP A 1 119 ? -4.880 3.490 -5.629 1.00 84.06 119 ASP A C 1
ATOM 949 O O . ASP A 1 119 ? -3.894 3.296 -6.351 1.00 84.06 119 ASP A O 1
ATOM 953 N N . TYR A 1 120 ? -5.442 2.519 -4.913 1.00 84.06 120 TYR A N 1
ATOM 954 C CA . TYR A 1 120 ? -4.972 1.145 -4.877 1.00 84.06 120 TYR A CA 1
ATOM 955 C C . TYR A 1 120 ? -5.816 0.255 -5.779 1.00 84.06 120 TYR A C 1
ATOM 957 O O . TYR A 1 120 ? -7.046 0.304 -5.764 1.00 84.06 120 TYR A O 1
ATOM 965 N N . GLU A 1 121 ? -5.134 -0.593 -6.539 1.00 82.69 121 GLU A N 1
ATOM 966 C CA . GLU A 1 121 ? -5.746 -1.634 -7.350 1.00 82.69 121 GLU A CA 1
ATOM 967 C C . GLU A 1 121 ? -5.082 -2.963 -6.970 1.00 82.69 121 GLU A C 1
ATOM 969 O O . GLU A 1 121 ? -3.869 -3.104 -7.155 1.00 82.69 121 GLU A O 1
ATOM 974 N N . PRO A 1 122 ? -5.827 -3.919 -6.386 1.00 78.38 122 PRO A N 1
ATOM 975 C CA . PRO A 1 122 ? -5.251 -5.195 -5.995 1.00 78.38 122 PRO A CA 1
ATOM 976 C C . PRO A 1 122 ? -4.756 -5.950 -7.228 1.00 78.38 122 PRO A C 1
ATOM 978 O O . PRO A 1 122 ? -5.423 -5.995 -8.264 1.00 78.38 122 PRO A O 1
ATOM 981 N N . ALA A 1 123 ? -3.592 -6.584 -7.096 1.00 80.19 123 ALA A N 1
ATOM 982 C CA . ALA A 1 123 ? -3.054 -7.428 -8.150 1.00 80.19 123 ALA A CA 1
ATOM 983 C C . ALA A 1 123 ? -4.020 -8.601 -8.448 1.00 80.19 123 ALA A C 1
ATOM 985 O O . ALA A 1 123 ? -4.573 -9.192 -7.511 1.00 80.19 123 ALA A O 1
ATOM 986 N N . PRO A 1 124 ? -4.225 -8.970 -9.728 1.00 81.00 124 PRO A N 1
ATOM 987 C CA . PRO A 1 124 ? -4.939 -10.188 -10.092 1.00 81.00 124 PRO A CA 1
ATOM 988 C C . PRO A 1 124 ? -4.345 -11.434 -9.413 1.00 81.00 124 PRO A C 1
ATOM 990 O O . PRO A 1 124 ? -3.155 -11.454 -9.092 1.00 81.00 124 PRO A O 1
ATOM 993 N N . PRO A 1 125 ? -5.127 -12.514 -9.228 1.00 78.56 125 PRO A N 1
ATOM 994 C CA . PRO A 1 125 ? -4.601 -13.760 -8.683 1.00 78.56 125 PRO A CA 1
ATOM 995 C C . PRO A 1 125 ? -3.369 -14.251 -9.456 1.00 78.56 125 PRO A C 1
ATOM 997 O O . PRO A 1 125 ? -3.410 -14.402 -10.676 1.00 78.56 125 PRO A O 1
ATOM 1000 N N . GLY A 1 126 ? -2.278 -14.508 -8.732 1.00 81.00 126 GLY A N 1
ATOM 1001 C CA . GLY A 1 126 ? -0.998 -14.940 -9.303 1.00 81.00 126 GLY A CA 1
ATOM 1002 C C . GLY A 1 126 ? -0.084 -13.807 -9.779 1.00 81.00 126 GLY A C 1
ATOM 1003 O O . GLY A 1 126 ? 1.035 -14.090 -10.195 1.00 81.00 126 GLY A O 1
ATOM 1004 N N . TRP A 1 127 ? -0.521 -12.547 -9.713 1.00 88.00 127 TRP A N 1
ATOM 1005 C CA . TRP A 1 127 ? 0.339 -11.388 -9.959 1.00 88.00 127 TRP A CA 1
ATOM 1006 C C . TRP A 1 127 ? 0.933 -10.877 -8.650 1.00 88.00 127 TRP A C 1
ATOM 1008 O O . TRP A 1 127 ? 0.337 -11.018 -7.580 1.00 88.00 127 TRP A O 1
ATOM 1018 N N . MET A 1 128 ? 2.102 -10.253 -8.751 1.00 85.25 128 MET A N 1
ATOM 1019 C CA . MET A 1 128 ? 2.777 -9.610 -7.624 1.00 85.25 128 MET A CA 1
ATOM 1020 C C . MET A 1 128 ? 2.803 -8.098 -7.804 1.00 85.25 128 MET A C 1
ATOM 1022 O O . MET A 1 128 ? 2.779 -7.613 -8.934 1.00 85.25 128 MET A O 1
ATOM 1026 N N . SER A 1 129 ? 2.846 -7.369 -6.687 1.00 89.00 129 SER A N 1
ATOM 1027 C CA . SER A 1 129 ? 3.026 -5.918 -6.663 1.00 89.00 129 SER A CA 1
ATOM 1028 C C . SER A 1 129 ? 4.472 -5.562 -6.356 1.00 89.00 129 SER A C 1
ATOM 1030 O O . SER A 1 129 ? 5.108 -6.184 -5.502 1.00 89.00 129 SER A O 1
ATOM 1032 N N . TYR A 1 130 ? 4.972 -4.546 -7.049 1.00 91.88 130 TYR A N 1
ATOM 1033 C CA . TYR A 1 130 ? 6.331 -4.054 -6.931 1.00 91.88 130 TYR A CA 1
ATOM 1034 C C . TYR A 1 130 ? 6.347 -2.538 -6.784 1.00 91.88 130 TYR A C 1
ATOM 1036 O O . TYR A 1 130 ? 5.666 -1.830 -7.526 1.00 91.88 130 TYR A O 1
ATOM 1044 N N . ASP A 1 131 ? 7.208 -2.060 -5.892 1.00 92.62 131 ASP A N 1
ATOM 1045 C CA . ASP A 1 131 ? 7.589 -0.658 -5.775 1.00 92.62 131 ASP A CA 1
ATOM 1046 C C . ASP A 1 131 ? 9.040 -0.490 -6.226 1.00 92.62 131 ASP A C 1
ATOM 1048 O O . ASP A 1 131 ? 9.963 -1.043 -5.626 1.00 92.62 131 ASP A O 1
ATOM 1052 N N . LEU A 1 132 ? 9.262 0.304 -7.271 1.00 96.19 132 LEU A N 1
ATOM 1053 C CA . LEU A 1 132 ? 10.590 0.691 -7.739 1.00 96.19 132 LEU A CA 1
ATOM 1054 C C . LEU A 1 132 ? 10.870 2.139 -7.342 1.00 96.19 132 LEU A C 1
ATOM 1056 O O . LEU A 1 132 ? 10.211 3.071 -7.805 1.00 96.19 132 LEU A O 1
ATOM 1060 N N . ILE A 1 133 ? 11.875 2.323 -6.490 1.00 95.56 133 ILE A N 1
ATOM 1061 C CA . ILE A 1 133 ? 12.213 3.586 -5.837 1.00 95.56 133 ILE A CA 1
ATOM 1062 C C . ILE A 1 133 ? 13.654 3.966 -6.209 1.00 95.56 133 ILE A C 1
ATOM 1064 O O . ILE A 1 133 ? 14.602 3.461 -5.596 1.00 95.56 133 ILE A O 1
ATOM 1068 N N . PRO A 1 134 ? 13.863 4.858 -7.195 1.00 93.75 134 PRO A N 1
ATOM 1069 C CA . PRO A 1 134 ? 15.178 5.428 -7.450 1.00 93.75 134 PRO A CA 1
ATOM 1070 C C . PRO A 1 134 ? 15.545 6.421 -6.336 1.00 93.75 134 PRO A C 1
ATOM 1072 O O . PRO A 1 134 ? 14.971 7.511 -6.227 1.00 93.75 134 PRO A O 1
ATOM 1075 N N . ARG A 1 135 ? 16.512 6.060 -5.486 1.00 89.88 135 ARG A N 1
ATOM 1076 C CA . ARG A 1 135 ? 17.043 6.954 -4.445 1.00 89.88 135 ARG A CA 1
ATOM 1077 C C . ARG A 1 135 ? 17.722 8.144 -5.127 1.00 89.88 135 ARG A C 1
ATOM 1079 O O . ARG A 1 135 ? 18.414 7.981 -6.124 1.00 89.88 135 ARG A O 1
ATOM 1086 N N . GLY A 1 136 ? 17.478 9.362 -4.648 1.00 85.62 136 GLY A N 1
ATOM 1087 C CA . GLY A 1 136 ? 17.930 10.587 -5.332 1.00 85.62 136 GLY A CA 1
ATOM 1088 C C . GLY A 1 136 ? 17.041 11.035 -6.501 1.00 85.62 136 GLY A C 1
ATOM 1089 O O . GLY A 1 136 ? 17.287 12.085 -7.091 1.00 85.62 136 GLY A O 1
ATOM 1090 N N . GLY A 1 137 ? 15.970 10.293 -6.790 1.00 90.19 137 GLY A N 1
ATOM 1091 C CA . GLY A 1 137 ? 14.953 10.654 -7.766 1.00 90.19 137 GLY A CA 1
ATOM 1092 C C . GLY A 1 137 ? 15.177 10.084 -9.161 1.00 90.19 137 GLY A C 1
ATOM 1093 O O . GLY A 1 137 ? 16.139 9.370 -9.426 1.00 90.19 137 GLY A O 1
ATOM 1094 N N . TRP A 1 138 ? 14.260 10.402 -10.076 1.00 90.81 138 TRP A N 1
ATOM 1095 C CA . TRP A 1 138 ? 14.233 9.833 -11.430 1.00 90.81 138 TRP A CA 1
ATOM 1096 C C . TRP A 1 138 ? 15.458 10.160 -12.294 1.00 90.81 138 TRP A C 1
ATOM 1098 O O . TRP A 1 138 ? 15.688 9.491 -13.295 1.00 90.81 138 TRP A O 1
ATOM 1108 N N . GLY A 1 139 ? 16.221 11.209 -11.968 1.00 89.44 139 GLY A N 1
ATOM 1109 C CA . GLY A 1 139 ? 17.353 11.658 -12.791 1.00 89.44 139 GLY A CA 1
ATOM 1110 C C . GLY A 1 139 ? 16.963 12.148 -14.196 1.00 89.44 139 GLY A C 1
ATOM 1111 O O . GLY A 1 139 ? 17.836 12.467 -14.997 1.00 89.44 139 GLY A O 1
ATOM 1112 N N . MET A 1 140 ? 15.663 12.217 -14.502 1.00 93.19 140 MET A N 1
ATOM 1113 C CA . MET A 1 140 ? 15.096 12.694 -15.762 1.00 93.19 140 MET A CA 1
ATOM 1114 C C . MET A 1 140 ? 13.659 13.206 -15.560 1.00 93.19 140 MET A C 1
ATOM 1116 O O . MET A 1 140 ? 13.002 12.815 -14.590 1.00 93.19 140 MET A O 1
ATOM 1120 N N . PRO A 1 141 ? 13.135 14.051 -16.468 1.00 94.38 141 PRO A N 1
ATOM 1121 C CA . PRO A 1 141 ? 11.726 14.436 -16.454 1.00 94.38 141 PRO A CA 1
ATOM 1122 C C . PRO A 1 141 ? 10.796 13.230 -16.649 1.00 94.38 141 PRO A C 1
ATOM 1124 O O . PRO A 1 141 ? 11.076 12.341 -17.454 1.00 94.38 141 PRO A O 1
ATOM 1127 N N . LEU A 1 142 ? 9.643 13.227 -15.975 1.00 92.88 142 LEU A N 1
ATOM 1128 C CA . LEU A 1 142 ? 8.674 12.123 -16.055 1.00 92.88 142 LEU A CA 1
ATOM 1129 C C . LEU A 1 142 ? 8.097 11.935 -17.465 1.00 92.88 142 LEU A C 1
ATOM 1131 O O . LEU A 1 142 ? 7.817 10.810 -17.869 1.00 92.88 142 LEU A O 1
ATOM 1135 N N . GLN A 1 143 ? 7.993 13.011 -18.246 1.00 93.31 143 GLN A N 1
ATOM 1136 C CA . GLN A 1 143 ? 7.594 12.945 -19.654 1.00 93.31 143 GLN A CA 1
ATOM 1137 C C . GLN A 1 143 ? 8.634 12.199 -20.498 1.00 93.31 143 GLN A C 1
ATOM 1139 O O . GLN A 1 143 ? 8.274 11.452 -21.405 1.00 93.31 143 GLN A O 1
ATOM 1144 N N . VAL A 1 144 ? 9.924 12.363 -20.181 1.00 95.94 144 VAL A N 1
ATOM 1145 C CA . VAL A 1 144 ? 11.004 11.625 -20.849 1.00 95.94 144 VAL A CA 1
ATOM 1146 C C . VAL A 1 144 ? 10.921 10.148 -20.478 1.00 95.94 144 VAL A C 1
ATOM 1148 O O . VAL A 1 144 ? 10.997 9.310 -21.370 1.00 95.94 144 VAL A O 1
ATOM 1151 N N . LEU A 1 145 ? 10.668 9.813 -19.209 1.00 95.94 145 LEU A N 1
ATOM 1152 C CA . LEU A 1 145 ? 10.452 8.425 -18.785 1.00 95.94 145 LEU A CA 1
ATOM 1153 C C . LEU A 1 145 ? 9.271 7.771 -19.529 1.00 95.94 145 LEU A C 1
ATOM 1155 O O . LEU A 1 145 ? 9.412 6.672 -20.065 1.00 95.94 145 LEU A O 1
ATOM 1159 N N . ALA A 1 146 ? 8.134 8.465 -19.630 1.00 96.25 146 ALA A N 1
ATOM 1160 C CA . ALA A 1 146 ? 6.969 8.002 -20.384 1.00 96.25 146 ALA A CA 1
ATOM 1161 C C . ALA A 1 146 ? 7.284 7.788 -21.878 1.00 96.25 146 ALA A C 1
ATOM 1163 O O . ALA A 1 146 ? 6.847 6.807 -22.482 1.00 96.25 146 ALA A O 1
ATOM 1164 N N . GLN A 1 147 ? 8.066 8.681 -22.493 1.00 96.38 147 GLN A N 1
ATOM 1165 C CA . GLN A 1 147 ? 8.520 8.520 -23.878 1.00 96.38 147 GLN A CA 1
ATOM 1166 C C . GLN A 1 147 ? 9.460 7.322 -24.044 1.00 96.38 147 GLN A C 1
ATOM 1168 O O . GLN A 1 147 ? 9.269 6.537 -24.968 1.00 96.38 147 GLN A O 1
ATOM 1173 N N . GLN A 1 148 ? 10.430 7.142 -23.143 1.00 97.25 148 GLN A N 1
ATOM 1174 C CA . GLN A 1 148 ? 11.334 5.987 -23.158 1.00 97.25 148 GLN A CA 1
ATOM 1175 C C . GLN A 1 148 ? 10.556 4.669 -23.048 1.00 97.25 148 GLN A C 1
ATOM 1177 O O . GLN A 1 148 ? 10.866 3.717 -23.763 1.00 97.25 148 GLN A O 1
ATOM 1182 N N . MET A 1 149 ? 9.503 4.625 -22.224 1.00 97.38 149 MET A N 1
ATOM 1183 C CA . MET A 1 149 ? 8.625 3.456 -22.111 1.00 97.38 149 MET A CA 1
ATOM 1184 C C . MET A 1 149 ? 7.923 3.139 -23.439 1.00 97.38 149 MET A C 1
ATOM 1186 O O . MET A 1 149 ? 7.971 1.998 -23.892 1.00 97.38 149 MET A O 1
ATOM 1190 N N . ARG A 1 150 ? 7.341 4.145 -24.108 1.00 97.12 150 ARG A N 1
ATOM 1191 C CA . ARG A 1 150 ? 6.699 3.972 -25.429 1.00 97.12 150 ARG A CA 1
ATOM 1192 C C . ARG A 1 150 ? 7.693 3.559 -26.520 1.00 97.12 150 ARG A C 1
ATOM 1194 O O . ARG A 1 150 ? 7.329 2.828 -27.433 1.00 97.12 150 ARG A O 1
ATOM 1201 N N . LEU A 1 151 ? 8.943 4.019 -26.441 1.00 97.31 151 LEU A N 1
ATOM 1202 C CA . LEU A 1 151 ? 9.999 3.620 -27.377 1.00 97.31 151 LEU A CA 1
ATOM 1203 C C . LEU A 1 151 ? 10.425 2.164 -27.168 1.00 97.31 151 LEU A C 1
ATOM 1205 O O . LEU A 1 151 ? 10.633 1.445 -28.144 1.00 97.31 151 LEU A O 1
ATOM 1209 N N . ARG A 1 152 ? 10.549 1.727 -25.909 1.00 97.38 152 ARG A N 1
ATOM 1210 C CA . ARG A 1 152 ? 10.906 0.345 -25.570 1.00 97.38 152 ARG A CA 1
ATOM 1211 C C . ARG A 1 152 ? 9.776 -0.629 -25.901 1.00 97.38 152 ARG A C 1
ATOM 1213 O O . ARG A 1 152 ? 10.046 -1.686 -26.464 1.00 97.38 152 ARG A O 1
ATOM 1220 N N . TRP A 1 153 ? 8.538 -0.258 -25.586 1.00 97.56 153 TRP A N 1
ATOM 1221 C CA . TRP A 1 153 ? 7.342 -1.055 -25.842 1.00 97.56 153 TRP A CA 1
ATOM 1222 C C . TRP A 1 153 ? 6.338 -0.240 -26.665 1.00 97.56 153 TRP A C 1
ATOM 1224 O O . TRP A 1 153 ? 5.499 0.457 -26.096 1.00 97.56 153 TRP A O 1
ATOM 1234 N N . PRO A 1 154 ? 6.368 -0.339 -28.008 1.00 96.06 154 PRO A N 1
ATOM 1235 C CA . PRO A 1 154 ? 5.486 0.443 -28.882 1.00 96.06 154 PRO A CA 1
ATOM 1236 C C . PRO A 1 154 ? 3.986 0.197 -28.669 1.00 96.06 154 PRO A C 1
ATOM 1238 O O . PRO A 1 154 ? 3.171 1.051 -29.005 1.00 96.06 154 PRO A O 1
ATOM 1241 N N . ALA A 1 155 ? 3.620 -0.965 -28.119 1.00 96.75 155 ALA A N 1
ATOM 1242 C CA . ALA A 1 155 ? 2.243 -1.307 -27.768 1.00 96.75 155 ALA A CA 1
ATOM 1243 C C . ALA A 1 155 ? 1.831 -0.829 -26.361 1.00 96.75 155 ALA A C 1
ATOM 1245 O O . ALA A 1 155 ? 0.683 -1.037 -25.968 1.00 96.75 155 ALA A O 1
ATOM 1246 N N . ALA A 1 156 ? 2.741 -0.212 -25.598 1.00 97.31 156 ALA A N 1
ATOM 1247 C CA . ALA A 1 156 ? 2.437 0.293 -24.269 1.00 97.31 156 ALA A CA 1
ATOM 1248 C C . ALA A 1 156 ? 1.421 1.435 -24.334 1.00 97.31 156 ALA A C 1
ATOM 1250 O O . ALA A 1 156 ? 1.559 2.393 -25.101 1.00 97.31 156 ALA A O 1
ATOM 1251 N N . ARG A 1 157 ? 0.420 1.357 -23.463 1.00 97.56 157 ARG A N 1
ATOM 1252 C CA . ARG A 1 157 ? -0.486 2.463 -23.170 1.00 97.56 157 ARG A CA 1
ATOM 1253 C C . ARG A 1 157 ? 0.110 3.245 -22.017 1.00 97.56 157 ARG A C 1
ATOM 1255 O O . ARG A 1 157 ? 0.448 2.660 -20.996 1.00 97.56 157 ARG A O 1
ATOM 1262 N N . VAL A 1 158 ? 0.258 4.551 -22.194 1.00 96.69 158 VAL A N 1
ATOM 1263 C CA . VAL A 1 158 ? 0.758 5.452 -21.153 1.00 96.69 158 VAL A CA 1
ATOM 1264 C C . VAL A 1 158 ? -0.136 6.681 -21.147 1.00 96.69 158 VAL A C 1
ATOM 1266 O O . VAL A 1 158 ? -0.177 7.407 -22.147 1.00 96.69 158 VAL A O 1
ATOM 1269 N N . GLU A 1 159 ? -0.841 6.891 -20.044 1.00 94.81 159 GLU A N 1
ATOM 1270 C CA . GLU A 1 159 ? -1.861 7.923 -19.868 1.00 94.81 159 GLU A CA 1
ATOM 1271 C C . GLU A 1 159 ? -1.393 8.910 -18.800 1.00 94.81 159 GLU A C 1
ATOM 1273 O O . GLU A 1 159 ? -1.239 8.564 -17.633 1.00 94.81 159 GLU A O 1
ATOM 1278 N N . GLU A 1 160 ? -1.104 10.146 -19.204 1.00 91.06 160 GLU A N 1
ATOM 1279 C CA . GLU A 1 160 ? -0.668 11.183 -18.269 1.00 91.06 160 GLU A CA 1
ATOM 1280 C C . GLU A 1 160 ? -1.853 11.703 -17.457 1.00 91.06 160 GLU A C 1
ATOM 1282 O O . GLU A 1 160 ? -2.921 11.987 -18.003 1.00 91.06 160 GLU A O 1
ATOM 1287 N N . SER A 1 161 ? -1.655 11.874 -16.150 1.00 85.81 161 SER A N 1
ATOM 1288 C CA . SER A 1 161 ? -2.689 12.454 -15.299 1.00 85.81 161 SER A CA 1
ATOM 1289 C C . SER A 1 161 ? -2.864 13.933 -15.635 1.00 85.81 161 SER A C 1
ATOM 1291 O O . SER A 1 161 ? -1.945 14.734 -15.431 1.00 85.81 161 SER A O 1
ATOM 1293 N N . ALA A 1 162 ? -4.063 14.294 -16.096 1.00 75.62 162 ALA A N 1
ATOM 1294 C CA . ALA A 1 162 ? -4.443 15.673 -16.399 1.00 75.62 162 ALA A CA 1
ATOM 1295 C C . ALA A 1 162 ? -4.570 16.544 -15.138 1.00 75.62 162 ALA A C 1
ATOM 1297 O O . ALA A 1 162 ? -4.418 17.763 -15.206 1.00 75.62 162 ALA A O 1
ATOM 1298 N N . GLU A 1 163 ? -4.832 15.927 -13.985 1.00 79.50 163 GLU A N 1
ATOM 1299 C CA . GLU A 1 163 ? -5.046 16.631 -12.724 1.00 79.50 163 GLU A CA 1
ATOM 1300 C C . GLU A 1 163 ? -3.710 16.975 -12.042 1.00 79.50 163 GLU A C 1
ATOM 1302 O O . GLU A 1 163 ? -2.939 16.062 -11.720 1.00 79.50 163 GLU A O 1
ATOM 1307 N N . PRO A 1 164 ? -3.422 18.267 -11.776 1.00 73.50 164 PRO A N 1
ATOM 1308 C CA . PRO A 1 164 ? -2.186 18.686 -11.108 1.00 73.50 164 PRO A CA 1
ATOM 1309 C C . PRO A 1 164 ? -2.043 18.140 -9.683 1.00 73.50 164 PRO A C 1
ATOM 1311 O O . PRO A 1 164 ? -0.927 17.882 -9.233 1.00 73.50 164 PRO A O 1
ATOM 1314 N N . GLU A 1 165 ? -3.171 17.950 -8.992 1.00 74.50 165 GLU A N 1
ATOM 1315 C CA . GLU A 1 165 ? -3.222 17.440 -7.617 1.00 74.50 165 GLU A CA 1
ATOM 1316 C C . GLU A 1 165 ? -3.083 1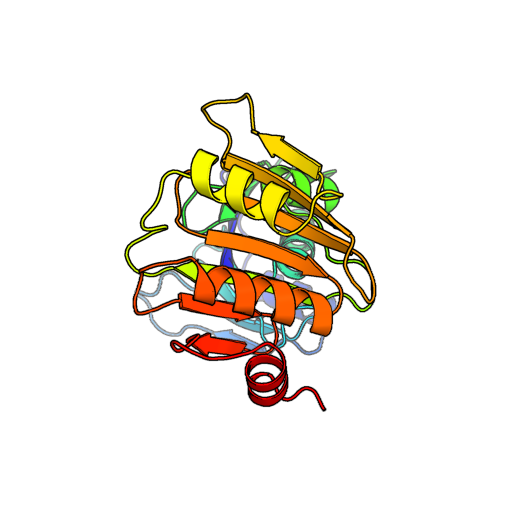5.917 -7.533 1.00 74.50 165 GLU A C 1
ATOM 1318 O O . GLU A 1 165 ? -2.824 15.379 -6.453 1.00 74.50 165 GLU A O 1
ATOM 1323 N N . SER A 1 166 ? -3.199 15.216 -8.666 1.00 79.38 166 SER A N 1
ATOM 1324 C CA . SER A 1 166 ? -3.076 13.765 -8.698 1.00 79.38 166 SER A CA 1
ATOM 1325 C C . SER A 1 166 ? -1.712 13.315 -8.192 1.00 79.38 166 SER A C 1
ATOM 1327 O O . SER A 1 166 ? -0.649 13.832 -8.563 1.00 79.38 166 SER A O 1
ATOM 1329 N N . ARG A 1 167 ? -1.741 12.270 -7.364 1.00 82.06 167 ARG A N 1
ATOM 1330 C CA . ARG A 1 167 ? -0.533 11.588 -6.895 1.00 82.06 167 ARG A CA 1
ATOM 1331 C C . ARG A 1 167 ? 0.187 10.873 -8.030 1.00 82.06 167 ARG A C 1
ATOM 1333 O O . ARG A 1 167 ? 1.377 10.587 -7.889 1.00 82.06 167 ARG A O 1
ATOM 1340 N N . ARG A 1 168 ? -0.517 10.565 -9.121 1.00 87.50 168 ARG A N 1
ATOM 1341 C CA . ARG A 1 168 ? 0.010 9.880 -10.299 1.00 87.50 168 ARG A CA 1
ATOM 1342 C C . ARG A 1 168 ? 0.487 10.919 -11.313 1.00 87.50 168 ARG A C 1
ATOM 1344 O O . ARG A 1 168 ? -0.169 11.921 -11.593 1.00 87.50 168 ARG A O 1
ATOM 1351 N N . ALA A 1 169 ? 1.682 10.708 -11.840 1.00 91.56 169 ALA A N 1
ATOM 1352 C CA . ALA A 1 169 ? 2.187 11.452 -12.981 1.00 91.56 169 ALA A CA 1
ATOM 1353 C C . ALA A 1 169 ? 1.612 10.872 -14.274 1.00 91.56 169 ALA A C 1
ATOM 1355 O O . ALA A 1 169 ? 1.083 11.616 -15.097 1.00 91.56 169 ALA A O 1
ATOM 1356 N N . PHE A 1 170 ? 1.676 9.550 -14.411 1.00 94.31 170 PHE A N 1
ATOM 1357 C CA . PHE A 1 170 ? 1.031 8.801 -15.477 1.00 94.31 170 PHE A CA 1
ATOM 1358 C C . PHE A 1 170 ? 0.753 7.365 -15.035 1.00 94.31 170 PHE A C 1
ATOM 1360 O O . PHE A 1 170 ? 1.486 6.808 -14.211 1.00 94.31 170 PHE A O 1
ATOM 1367 N N . ASP A 1 171 ? -0.282 6.784 -15.621 1.00 94.69 171 ASP A N 1
ATOM 1368 C CA . ASP A 1 171 ? -0.607 5.365 -15.575 1.00 94.69 171 ASP A CA 1
ATOM 1369 C C . ASP A 1 171 ? -0.040 4.676 -16.817 1.00 94.69 171 ASP A C 1
ATOM 1371 O O . ASP A 1 171 ? 0.137 5.297 -17.871 1.00 94.69 171 ASP A O 1
ATOM 1375 N N . PHE A 1 172 ? 0.273 3.390 -16.706 1.00 96.56 172 PHE A N 1
ATOM 1376 C CA . PHE A 1 172 ? 0.761 2.606 -17.828 1.00 96.56 172 PHE A CA 1
ATOM 1377 C C . PHE A 1 172 ? 0.249 1.171 -17.825 1.00 96.56 172 PHE A C 1
ATOM 1379 O O . PHE A 1 172 ? -0.014 0.570 -16.784 1.00 96.56 172 PHE A O 1
ATOM 1386 N N . GLN A 1 173 ? 0.155 0.617 -19.029 1.00 97.00 173 GLN A N 1
ATOM 1387 C CA . GLN A 1 173 ? -0.093 -0.792 -19.297 1.00 97.00 173 GLN A CA 1
ATOM 1388 C C . GLN A 1 173 ? 0.850 -1.218 -20.418 1.00 97.00 173 GLN A C 1
ATOM 1390 O O . GLN A 1 173 ? 0.827 -0.644 -21.510 1.00 97.00 173 GLN A O 1
ATOM 1395 N N . VAL A 1 174 ? 1.714 -2.186 -20.140 1.00 97.56 174 VAL A N 1
ATOM 1396 C CA . VAL A 1 174 ? 2.740 -2.665 -21.063 1.00 97.56 174 VAL A CA 1
ATOM 1397 C C . VAL A 1 174 ? 2.453 -4.126 -21.396 1.00 97.56 174 VAL A C 1
ATOM 1399 O O . VAL A 1 174 ? 2.646 -4.983 -20.532 1.00 97.56 174 VAL A O 1
ATOM 1402 N N . PRO A 1 175 ? 2.016 -4.436 -22.628 1.00 96.69 175 PRO A N 1
ATOM 1403 C CA . PRO A 1 175 ? 1.964 -5.808 -23.114 1.00 96.69 175 PRO A CA 1
ATOM 1404 C C . PRO A 1 175 ? 3.386 -6.373 -23.200 1.00 96.69 175 PRO A C 1
ATOM 1406 O O . PRO A 1 175 ? 4.241 -5.809 -23.886 1.00 96.69 175 PRO A O 1
ATOM 1409 N N . MET A 1 176 ? 3.627 -7.468 -22.489 1.00 95.44 176 MET A N 1
ATOM 1410 C CA . MET A 1 176 ? 4.924 -8.120 -22.332 1.00 95.44 176 MET A CA 1
ATOM 1411 C C . MET A 1 176 ? 4.856 -9.566 -22.844 1.00 95.44 176 MET A C 1
ATOM 1413 O O . MET A 1 176 ? 3.875 -9.981 -23.464 1.00 95.44 176 MET A O 1
ATOM 1417 N N . THR A 1 177 ? 5.933 -10.328 -22.653 1.00 94.31 177 THR A N 1
ATOM 1418 C CA . THR A 1 177 ? 6.056 -11.679 -23.215 1.00 94.31 177 THR A CA 1
ATOM 1419 C C . THR A 1 177 ? 5.079 -12.666 -22.577 1.00 94.31 177 THR A C 1
ATOM 1421 O O . THR A 1 177 ? 4.498 -13.485 -23.290 1.00 94.31 177 THR A O 1
ATOM 1424 N N . HIS A 1 178 ? 4.904 -12.621 -21.254 1.00 92.38 178 HIS A N 1
ATOM 1425 C CA . HIS A 1 178 ? 4.078 -13.598 -20.540 1.00 92.38 178 HIS A CA 1
ATOM 1426 C C . HIS A 1 178 ? 2.654 -13.091 -20.308 1.00 92.38 178 HIS A C 1
ATOM 1428 O O . HIS A 1 178 ? 1.706 -13.875 -20.332 1.00 92.38 178 HIS A O 1
ATOM 1434 N N . SER A 1 179 ? 2.502 -11.791 -20.075 1.00 93.31 179 SER A N 1
ATOM 1435 C CA . SER A 1 179 ? 1.237 -11.143 -19.755 1.00 93.31 179 SER A CA 1
ATOM 1436 C C . SER A 1 179 ? 1.331 -9.635 -20.044 1.00 93.31 179 SER A C 1
ATOM 1438 O O . SER A 1 179 ? 1.997 -9.189 -20.974 1.00 93.31 179 SER A O 1
ATOM 1440 N N . GLU A 1 180 ? 0.635 -8.830 -19.256 1.00 94.12 180 GLU A N 1
ATOM 1441 C CA . GLU A 1 180 ? 0.738 -7.383 -19.205 1.00 94.12 180 GLU A CA 1
ATOM 1442 C C . GLU A 1 180 ? 1.288 -6.957 -17.842 1.00 94.12 180 GLU A C 1
ATOM 1444 O O . GLU A 1 180 ? 0.954 -7.554 -16.817 1.00 94.12 180 GLU A O 1
ATOM 1449 N N . VAL A 1 181 ? 2.102 -5.902 -17.831 1.00 96.44 181 VAL A N 1
ATOM 1450 C CA . VAL A 1 181 ? 2.489 -5.197 -16.606 1.00 96.44 181 VAL A CA 1
ATOM 1451 C C . VAL A 1 181 ? 1.723 -3.885 -16.548 1.00 96.44 181 VAL A C 1
ATOM 1453 O O . VAL A 1 181 ? 1.753 -3.100 -17.497 1.00 96.44 181 VAL A O 1
ATOM 1456 N N . ARG A 1 182 ? 1.038 -3.634 -15.435 1.00 95.81 182 ARG A N 1
ATOM 1457 C CA . ARG A 1 182 ? 0.255 -2.412 -15.212 1.00 95.81 182 ARG A CA 1
ATOM 1458 C C . ARG A 1 182 ? 0.829 -1.642 -14.050 1.00 95.81 182 ARG A C 1
ATOM 1460 O O . ARG A 1 182 ? 1.303 -2.244 -13.096 1.00 95.81 182 ARG A O 1
ATOM 1467 N N . GLY A 1 183 ? 0.761 -0.324 -14.089 1.00 94.31 183 GLY A N 1
ATOM 1468 C CA . GLY A 1 183 ? 1.275 0.464 -12.986 1.00 94.31 183 GLY A CA 1
ATOM 1469 C C . GLY A 1 183 ? 1.067 1.950 -13.150 1.00 94.31 183 GLY A C 1
ATOM 1470 O O . GLY A 1 183 ? 0.407 2.417 -14.074 1.00 94.31 183 GLY A O 1
ATOM 1471 N N . ASN A 1 184 ? 1.656 2.702 -12.233 1.00 94.25 184 ASN A N 1
ATOM 1472 C CA . ASN A 1 184 ? 1.714 4.150 -12.302 1.00 94.25 184 ASN A CA 1
ATOM 1473 C C . ASN A 1 184 ? 3.048 4.667 -11.769 1.00 94.25 184 ASN A C 1
ATOM 1475 O O . ASN A 1 184 ? 3.721 4.030 -10.958 1.00 94.25 184 ASN A O 1
ATOM 1479 N N . VAL A 1 185 ? 3.420 5.857 -12.226 1.00 94.62 185 VAL A N 1
ATOM 1480 C CA . VAL A 1 185 ? 4.539 6.616 -11.669 1.00 94.62 185 VAL A CA 1
ATOM 1481 C C . VAL A 1 185 ? 3.993 7.704 -10.760 1.00 94.62 185 VAL A C 1
ATOM 1483 O O . VAL A 1 185 ? 3.112 8.465 -11.159 1.00 94.62 185 VAL A O 1
ATOM 1486 N N . ARG A 1 186 ? 4.518 7.809 -9.538 1.00 90.31 186 ARG A N 1
ATOM 1487 C CA . ARG A 1 186 ? 4.111 8.827 -8.566 1.00 90.31 186 ARG A CA 1
ATOM 1488 C C . ARG A 1 186 ? 4.746 10.184 -8.905 1.00 90.31 186 ARG A C 1
ATOM 1490 O O . ARG A 1 186 ? 5.893 10.273 -9.337 1.00 90.31 186 ARG A O 1
ATOM 1497 N N . ARG A 1 187 ? 3.980 11.263 -8.714 1.00 83.19 187 ARG A N 1
ATOM 1498 C CA . ARG A 1 187 ? 4.374 12.648 -9.033 1.00 83.19 187 ARG A CA 1
ATOM 1499 C C . ARG A 1 187 ? 5.210 13.294 -7.928 1.00 83.19 187 ARG A C 1
ATOM 1501 O O . ARG A 1 187 ? 6.206 13.946 -8.217 1.00 83.19 187 ARG A O 1
ATOM 1508 N N . LYS A 1 188 ? 4.782 13.142 -6.669 1.00 81.56 188 LYS A N 1
ATOM 1509 C CA . LYS A 1 188 ? 5.400 13.799 -5.496 1.00 81.56 188 LYS A CA 1
ATOM 1510 C C . LYS A 1 188 ? 6.523 12.972 -4.864 1.00 81.56 188 LYS A C 1
ATOM 1512 O O . LYS A 1 188 ? 7.388 13.523 -4.195 1.00 81.56 188 LYS A O 1
ATOM 1517 N N . VAL A 1 189 ? 6.516 11.662 -5.095 1.00 83.94 189 VAL A N 1
ATOM 1518 C CA . VAL A 1 189 ? 7.533 10.724 -4.612 1.00 83.94 189 VAL A CA 1
ATOM 1519 C C . VAL A 1 189 ? 8.163 10.063 -5.824 1.00 83.94 189 VAL A C 1
ATOM 1521 O O . VAL A 1 189 ? 7.466 9.730 -6.779 1.00 83.94 189 VAL A O 1
ATOM 1524 N N . SER A 1 190 ? 9.479 9.876 -5.801 1.00 90.31 190 SER A N 1
ATOM 1525 C CA . SER A 1 190 ? 10.165 9.142 -6.862 1.00 90.31 190 SER A CA 1
ATOM 1526 C C . SER A 1 190 ? 9.947 7.646 -6.670 1.00 90.31 190 SER A C 1
ATOM 1528 O O . SER A 1 190 ? 10.765 6.974 -6.052 1.00 90.31 190 SER A O 1
ATOM 1530 N N . ALA A 1 191 ? 8.794 7.165 -7.129 1.00 93.12 191 ALA A N 1
ATOM 1531 C CA . ALA A 1 191 ? 8.387 5.771 -7.038 1.00 93.12 191 ALA A CA 1
ATOM 1532 C C . ALA A 1 191 ? 7.523 5.377 -8.243 1.00 93.12 191 ALA A C 1
ATOM 1534 O O . ALA A 1 191 ? 6.678 6.158 -8.692 1.00 93.12 191 ALA A O 1
ATOM 1535 N N . MET A 1 192 ? 7.741 4.176 -8.764 1.00 95.44 192 MET A N 1
ATOM 1536 C CA . MET A 1 192 ? 6.874 3.516 -9.736 1.00 95.44 192 MET A CA 1
ATOM 1537 C C . MET A 1 192 ? 6.294 2.275 -9.080 1.00 95.44 192 MET A C 1
ATOM 1539 O O . MET A 1 192 ? 7.049 1.446 -8.584 1.00 95.44 192 MET A O 1
ATOM 1543 N N . ILE A 1 193 ? 4.971 2.166 -9.096 1.00 93.12 193 ILE A N 1
ATOM 1544 C CA . ILE A 1 193 ? 4.244 1.021 -8.552 1.00 93.12 193 ILE A CA 1
ATOM 1545 C C . ILE A 1 193 ? 3.703 0.232 -9.728 1.00 93.12 193 ILE A C 1
ATOM 1547 O O . ILE A 1 193 ? 3.079 0.826 -10.610 1.00 93.12 193 ILE A O 1
ATOM 1551 N N . PHE A 1 194 ? 3.934 -1.075 -9.761 1.00 95.12 194 PHE A N 1
ATOM 1552 C CA . PHE A 1 194 ? 3.442 -1.915 -10.845 1.00 95.12 194 PHE A CA 1
ATOM 1553 C C . PHE A 1 194 ? 3.148 -3.344 -10.416 1.00 95.12 194 PHE A C 1
ATOM 1555 O O . PHE A 1 194 ? 3.730 -3.865 -9.471 1.00 95.12 194 PHE A O 1
ATOM 1562 N N . THR A 1 195 ? 2.237 -3.975 -11.146 1.00 94.19 195 THR A N 1
ATOM 1563 C CA . THR A 1 195 ? 1.785 -5.344 -10.941 1.00 94.19 195 THR A CA 1
ATOM 1564 C C . THR A 1 195 ? 1.849 -6.130 -12.246 1.00 94.19 195 THR A C 1
ATOM 1566 O O . THR A 1 195 ? 1.664 -5.573 -13.332 1.00 94.19 195 THR A O 1
ATOM 1569 N N . GLY A 1 196 ? 2.132 -7.428 -12.155 1.00 93.94 196 GLY A N 1
ATOM 1570 C CA . GLY A 1 196 ? 2.259 -8.295 -13.327 1.00 93.94 196 GLY A CA 1
ATOM 1571 C C . GLY A 1 196 ? 2.780 -9.693 -13.002 1.00 93.94 196 GLY A C 1
ATOM 1572 O O . GLY A 1 196 ? 2.947 -10.059 -11.834 1.00 93.94 196 GLY A O 1
ATOM 1573 N N . ASP A 1 197 ? 3.046 -10.467 -14.059 1.00 92.62 197 ASP A N 1
ATOM 1574 C CA . ASP A 1 197 ? 3.841 -11.697 -13.971 1.00 92.62 197 ASP A CA 1
ATOM 1575 C C . ASP A 1 197 ? 5.266 -11.351 -13.519 1.00 92.62 197 ASP A C 1
ATOM 1577 O O . ASP A 1 197 ? 5.874 -10.406 -14.025 1.00 92.62 197 ASP A O 1
ATOM 1581 N N . ILE A 1 198 ? 5.815 -12.130 -12.586 1.00 92.44 198 ILE A N 1
ATOM 1582 C CA . ILE A 1 198 ? 7.124 -11.866 -11.975 1.00 92.44 198 ILE A CA 1
ATOM 1583 C C . ILE A 1 198 ? 8.258 -11.719 -13.003 1.00 92.44 198 ILE A C 1
ATOM 1585 O O . ILE A 1 198 ? 9.154 -10.896 -12.811 1.00 92.44 198 ILE A O 1
ATOM 1589 N N . ARG A 1 199 ? 8.211 -12.452 -14.123 1.00 94.19 199 ARG A N 1
ATOM 1590 C CA . ARG A 1 199 ? 9.229 -12.384 -15.186 1.00 94.19 199 ARG A CA 1
ATOM 1591 C C . ARG A 1 199 ? 9.139 -11.081 -15.967 1.00 94.19 199 ARG A C 1
ATOM 1593 O O . ARG A 1 199 ? 10.162 -10.453 -16.228 1.00 94.19 199 ARG A O 1
ATOM 1600 N N . ASP A 1 200 ? 7.923 -10.649 -16.284 1.00 95.88 200 ASP A N 1
ATOM 1601 C CA . ASP A 1 200 ? 7.689 -9.392 -16.994 1.00 95.88 200 ASP A CA 1
ATOM 1602 C C . ASP A 1 200 ? 7.980 -8.181 -16.084 1.00 95.88 200 ASP A C 1
ATOM 1604 O O . ASP A 1 200 ? 8.546 -7.178 -16.523 1.00 95.88 200 ASP A O 1
ATOM 1608 N N . CYS A 1 201 ? 7.676 -8.292 -14.787 1.00 95.88 201 CYS A N 1
ATOM 1609 C CA . CYS A 1 201 ? 8.050 -7.307 -13.773 1.00 95.88 201 CYS A CA 1
ATOM 1610 C C . CYS A 1 201 ? 9.574 -7.194 -13.606 1.00 95.88 201 CYS A C 1
ATOM 1612 O O . CYS A 1 201 ? 10.097 -6.081 -13.513 1.00 95.88 201 CYS A O 1
ATOM 1614 N N . ALA A 1 202 ? 10.298 -8.318 -13.618 1.00 96.00 202 ALA A N 1
ATOM 1615 C CA . ALA A 1 202 ? 11.759 -8.325 -13.598 1.00 96.00 202 ALA A CA 1
ATOM 1616 C C . ALA A 1 202 ? 12.357 -7.693 -14.869 1.00 96.00 202 ALA A C 1
ATOM 1618 O O . ALA A 1 202 ? 13.334 -6.946 -14.776 1.00 96.00 202 ALA A O 1
ATOM 1619 N N . GLU A 1 203 ? 11.754 -7.922 -16.044 1.00 97.50 203 GLU A N 1
ATOM 1620 C CA . GLU A 1 203 ? 12.150 -7.244 -17.285 1.00 97.50 203 GLU A CA 1
ATOM 1621 C C . GLU A 1 203 ? 11.952 -5.725 -17.183 1.00 97.50 203 GLU A C 1
ATOM 1623 O O . GLU A 1 203 ? 12.881 -4.966 -17.477 1.00 97.50 203 GLU A O 1
ATOM 1628 N N . LEU A 1 204 ? 10.782 -5.268 -16.717 1.00 97.88 204 LEU A N 1
ATOM 1629 C CA . LEU A 1 204 ? 10.511 -3.842 -16.521 1.00 97.88 204 LEU A CA 1
ATOM 1630 C C . LEU A 1 204 ? 11.513 -3.210 -15.542 1.00 97.88 204 LEU A C 1
ATOM 1632 O O . LEU A 1 204 ? 12.085 -2.160 -15.839 1.00 97.88 204 LEU A O 1
ATOM 1636 N N . ALA A 1 205 ? 11.773 -3.861 -14.404 1.00 97.38 205 ALA A N 1
ATOM 1637 C CA . ALA A 1 205 ? 12.708 -3.376 -13.392 1.00 97.38 205 ALA A CA 1
ATOM 1638 C C . ALA A 1 205 ? 14.152 -3.293 -13.920 1.00 97.38 205 ALA A C 1
ATOM 1640 O O . ALA A 1 205 ? 14.837 -2.289 -13.697 1.00 97.38 205 ALA A O 1
ATOM 1641 N N . SER A 1 206 ? 14.605 -4.308 -14.663 1.00 97.31 206 SER A N 1
ATOM 1642 C CA . SER A 1 206 ? 15.924 -4.307 -15.307 1.00 97.31 206 SER A CA 1
ATOM 1643 C C . SER A 1 206 ? 16.040 -3.195 -16.354 1.00 97.31 206 SER A C 1
ATOM 1645 O O . SER A 1 206 ? 17.029 -2.455 -16.371 1.00 97.31 206 SER A O 1
ATOM 1647 N N . TRP A 1 207 ? 15.003 -2.994 -17.174 1.00 97.56 207 TRP A N 1
ATOM 1648 C CA . TRP A 1 207 ? 14.960 -1.882 -18.120 1.00 97.56 207 TRP A CA 1
ATOM 1649 C C . TRP A 1 207 ? 15.030 -0.529 -17.407 1.00 97.56 207 TRP A C 1
ATOM 1651 O O . TRP A 1 207 ? 15.876 0.293 -17.767 1.00 97.56 207 TRP A O 1
ATOM 1661 N N . CYS A 1 208 ? 14.226 -0.309 -16.360 1.00 96.44 208 CYS A N 1
ATOM 1662 C CA . CYS A 1 208 ? 14.297 0.907 -15.549 1.00 96.44 208 CYS A CA 1
ATOM 1663 C C . CYS A 1 208 ? 15.716 1.124 -15.018 1.00 96.44 208 CYS A C 1
ATOM 1665 O O . CYS A 1 208 ? 16.258 2.223 -15.140 1.00 96.44 208 CYS A O 1
ATOM 1667 N N . ARG A 1 209 ? 16.365 0.074 -14.498 1.00 95.38 209 ARG A N 1
ATOM 1668 C CA . ARG A 1 209 ? 17.751 0.178 -14.039 1.00 95.38 209 ARG A CA 1
ATOM 1669 C C . ARG A 1 209 ? 18.709 0.597 -15.149 1.00 95.38 209 ARG A C 1
ATOM 1671 O O . ARG A 1 209 ? 19.629 1.356 -14.864 1.00 95.38 209 ARG A O 1
ATOM 1678 N N . SER A 1 210 ? 18.502 0.146 -16.384 1.00 95.12 210 SER A N 1
ATOM 1679 C CA . SER A 1 210 ? 19.373 0.484 -17.517 1.00 95.12 210 SER A CA 1
ATOM 1680 C C . SER A 1 210 ? 19.276 1.946 -17.972 1.00 95.12 210 SER A C 1
ATOM 1682 O O . SER A 1 210 ? 20.257 2.482 -18.482 1.00 95.12 210 SER A O 1
ATOM 1684 N N . ILE A 1 211 ? 18.122 2.597 -17.780 1.00 94.94 211 ILE A N 1
ATOM 1685 C CA . ILE A 1 211 ? 17.891 3.975 -18.248 1.00 94.94 211 ILE A CA 1
ATOM 1686 C C . ILE A 1 211 ? 18.047 5.028 -17.147 1.00 94.94 211 ILE A C 1
ATOM 1688 O O . ILE A 1 211 ? 18.237 6.206 -17.447 1.00 94.94 211 ILE A O 1
ATOM 1692 N N . LEU A 1 212 ? 17.952 4.630 -15.878 1.00 93.19 212 LEU A N 1
ATOM 1693 C CA . LEU A 1 212 ? 18.051 5.541 -14.742 1.00 93.19 212 LEU A CA 1
ATOM 1694 C C . LEU A 1 212 ? 19.513 5.728 -14.326 1.00 93.19 212 LEU A C 1
ATOM 1696 O O . LEU A 1 212 ? 20.245 4.770 -14.078 1.00 93.19 212 LEU A O 1
ATOM 1700 N N . SER A 1 213 ? 19.926 6.988 -14.212 1.00 88.00 213 SER A N 1
ATOM 1701 C CA . SER A 1 213 ? 21.297 7.372 -13.861 1.00 88.00 213 SER A CA 1
ATOM 1702 C C . SER A 1 213 ? 21.608 7.273 -12.369 1.00 88.00 213 SER A C 1
ATOM 1704 O O . SER A 1 213 ? 22.775 7.355 -11.996 1.00 88.00 213 SER A O 1
ATOM 1706 N N . THR A 1 214 ? 20.597 7.093 -11.513 1.00 86.38 214 THR A N 1
ATOM 1707 C CA . THR A 1 214 ? 20.834 6.923 -10.077 1.00 86.38 214 THR A CA 1
ATOM 1708 C C . THR A 1 214 ? 21.626 5.644 -9.791 1.00 86.38 214 THR A C 1
ATOM 1710 O O . THR A 1 214 ? 21.482 4.627 -10.478 1.00 86.38 214 THR A O 1
ATOM 1713 N N . GLU A 1 215 ? 22.487 5.700 -8.777 1.00 84.06 215 GLU A N 1
ATOM 1714 C CA . GLU A 1 215 ? 23.297 4.564 -8.339 1.00 84.06 215 GLU A CA 1
ATOM 1715 C C . GLU A 1 215 ? 22.467 3.532 -7.570 1.00 84.06 215 GLU A C 1
ATOM 1717 O O . GLU A 1 215 ? 22.708 2.331 -7.704 1.00 84.06 215 GLU A O 1
ATOM 1722 N N . GLU A 1 216 ? 21.442 3.988 -6.845 1.00 89.50 216 GLU A N 1
ATOM 1723 C CA . GLU A 1 216 ? 20.636 3.165 -5.951 1.00 89.50 216 GLU A CA 1
ATOM 1724 C C . GLU A 1 216 ? 19.169 3.151 -6.381 1.00 89.50 216 GLU A C 1
ATOM 1726 O O . GLU A 1 216 ? 18.433 4.127 -6.223 1.00 89.50 216 GLU A O 1
ATOM 1731 N N . ILE A 1 217 ? 18.719 2.004 -6.887 1.00 95.12 217 ILE A N 1
ATOM 1732 C CA . ILE A 1 217 ? 17.302 1.743 -7.134 1.00 95.12 217 ILE A CA 1
ATOM 1733 C C . ILE A 1 217 ? 16.875 0.602 -6.232 1.00 95.12 217 ILE A C 1
ATOM 1735 O O . ILE A 1 217 ? 17.411 -0.499 -6.330 1.00 95.12 217 ILE A O 1
ATOM 1739 N N . LEU A 1 218 ? 15.912 0.869 -5.362 1.00 95.56 218 LEU A N 1
ATOM 1740 C CA . LEU A 1 218 ? 15.294 -0.153 -4.535 1.00 95.56 218 LEU A CA 1
ATOM 1741 C C . LEU A 1 218 ? 14.092 -0.731 -5.280 1.00 95.56 218 LEU A C 1
ATOM 1743 O O . LEU A 1 218 ? 13.231 0.024 -5.720 1.00 95.56 218 LEU A O 1
ATOM 1747 N N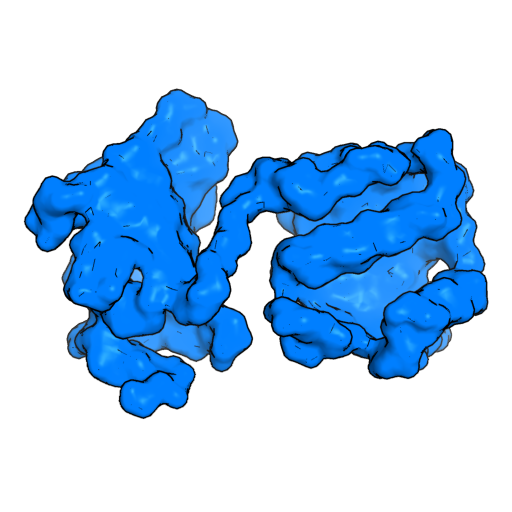 . LEU A 1 219 ? 14.034 -2.049 -5.404 1.00 95.62 219 LEU A N 1
ATOM 1748 C CA . LEU A 1 219 ? 12.850 -2.794 -5.807 1.00 95.62 219 LEU A CA 1
ATOM 1749 C C . LEU A 1 219 ? 12.294 -3.488 -4.563 1.00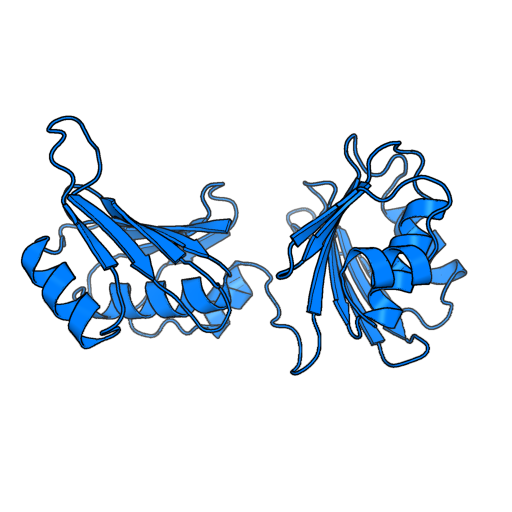 95.62 219 LEU A C 1
ATOM 1751 O O . LEU A 1 219 ? 13.009 -4.256 -3.929 1.00 95.62 219 LEU A O 1
ATOM 1755 N N . SER A 1 220 ? 11.050 -3.212 -4.199 1.00 90.75 220 SER A N 1
ATOM 1756 C CA . SER A 1 220 ? 10.368 -3.823 -3.057 1.00 90.75 220 SER A CA 1
ATOM 1757 C C . SER A 1 220 ? 9.151 -4.605 -3.532 1.00 90.75 220 SER A C 1
ATOM 1759 O O . SER A 1 220 ? 8.477 -4.176 -4.462 1.00 90.75 220 SER A O 1
ATOM 1761 N N . CYS A 1 221 ? 8.870 -5.735 -2.895 1.00 87.12 221 CYS A N 1
ATOM 1762 C CA . CYS A 1 221 ? 7.662 -6.536 -3.083 1.00 87.12 221 CYS A CA 1
ATOM 1763 C C . CYS A 1 221 ? 7.303 -7.247 -1.770 1.00 87.12 221 CYS A C 1
ATOM 1765 O O . CYS A 1 221 ? 8.067 -7.191 -0.805 1.00 87.12 221 CYS A O 1
ATOM 1767 N N . ASP A 1 222 ? 6.186 -7.972 -1.754 1.00 72.50 222 ASP A N 1
ATOM 1768 C CA . ASP A 1 222 ? 5.711 -8.718 -0.577 1.00 72.50 222 ASP A CA 1
ATOM 1769 C C . ASP A 1 222 ? 6.744 -9.737 -0.045 1.00 72.50 222 ASP A C 1
ATOM 1771 O O . ASP A 1 222 ? 6.720 -10.103 1.126 1.00 72.50 222 ASP A O 1
ATOM 1775 N N . GLN A 1 223 ? 7.681 -10.188 -0.889 1.00 74.38 223 GLN A N 1
ATOM 1776 C CA . GLN A 1 223 ? 8.727 -11.153 -0.522 1.00 74.38 223 GLN A CA 1
ATOM 1777 C C . GLN A 1 223 ? 10.020 -10.506 0.004 1.00 74.38 223 GLN A C 1
ATOM 1779 O O . GLN A 1 223 ? 10.928 -11.215 0.437 1.00 74.38 223 GLN A O 1
ATOM 1784 N N . GLY A 1 224 ? 10.127 -9.175 -0.023 1.00 82.81 224 GLY A N 1
ATOM 1785 C CA . GLY A 1 224 ? 11.294 -8.441 0.455 1.00 82.81 224 GLY A CA 1
ATOM 1786 C C . GLY A 1 224 ? 11.752 -7.342 -0.498 1.00 82.81 224 GLY A C 1
ATOM 1787 O O . GLY A 1 224 ? 11.044 -6.939 -1.421 1.00 82.81 224 GLY A O 1
ATOM 1788 N N . HIS A 1 225 ? 12.965 -6.845 -0.258 1.00 89.69 225 HIS A N 1
ATOM 1789 C CA . HIS A 1 225 ? 13.548 -5.748 -1.020 1.00 89.69 225 HIS A CA 1
ATOM 1790 C C . HIS A 1 225 ? 14.902 -6.122 -1.630 1.00 89.69 225 HIS A C 1
ATOM 1792 O O . HIS A 1 225 ? 15.684 -6.880 -1.058 1.00 89.69 225 HIS A O 1
ATOM 1798 N N . LEU A 1 226 ? 15.187 -5.543 -2.793 1.00 94.38 226 LEU A N 1
ATOM 1799 C CA . LEU A 1 226 ? 16.385 -5.766 -3.588 1.00 94.38 226 LEU A CA 1
ATOM 1800 C C . LEU A 1 226 ? 16.924 -4.429 -4.098 1.00 94.38 226 LEU A C 1
ATOM 1802 O O . LEU A 1 226 ? 16.219 -3.678 -4.767 1.00 94.38 226 LEU A O 1
ATOM 1806 N N . THR A 1 227 ? 18.201 -4.146 -3.850 1.00 95.62 227 THR A N 1
ATOM 1807 C CA . THR A 1 227 ? 18.881 -3.018 -4.501 1.00 95.62 227 THR A CA 1
ATOM 1808 C C . THR A 1 227 ? 19.367 -3.437 -5.889 1.00 95.62 227 THR A C 1
ATOM 1810 O O . THR A 1 227 ? 20.246 -4.293 -6.009 1.00 95.62 227 THR A O 1
ATOM 1813 N N . LEU A 1 228 ? 18.825 -2.815 -6.937 1.00 95.81 228 LEU A N 1
ATOM 1814 C CA . LEU A 1 228 ? 19.187 -3.074 -8.329 1.00 95.81 228 LEU A CA 1
ATOM 1815 C C . LEU A 1 228 ? 20.541 -2.432 -8.658 1.00 95.81 228 LEU A C 1
ATOM 1817 O O . LEU A 1 228 ? 20.679 -1.209 -8.760 1.00 95.81 228 LEU A O 1
ATOM 1821 N N . LYS A 1 229 ? 21.555 -3.271 -8.859 1.00 92.44 229 LYS A N 1
ATOM 1822 C CA . LYS A 1 229 ? 22.905 -2.843 -9.241 1.00 92.44 229 LYS A CA 1
ATOM 1823 C C . LYS A 1 229 ? 22.995 -2.600 -10.745 1.00 92.44 229 LYS A C 1
ATOM 1825 O O . LYS A 1 229 ? 22.242 -3.168 -11.534 1.00 92.44 229 LYS A O 1
ATOM 1830 N N . ALA A 1 230 ? 23.940 -1.753 -11.148 1.00 90.19 230 ALA A N 1
ATOM 1831 C CA . ALA A 1 230 ? 24.236 -1.550 -12.562 1.00 90.19 230 ALA A CA 1
ATOM 1832 C C . ALA A 1 230 ? 24.597 -2.890 -13.231 1.00 90.19 230 ALA A C 1
ATOM 1834 O O . ALA A 1 230 ? 25.377 -3.668 -12.686 1.00 90.19 230 ALA A O 1
ATOM 1835 N N . GLY A 1 231 ? 24.012 -3.151 -14.402 1.00 89.94 231 GLY A N 1
ATOM 1836 C CA . GLY A 1 231 ? 24.228 -4.385 -15.161 1.00 89.94 231 GLY A CA 1
ATOM 1837 C C . GLY A 1 231 ? 23.366 -5.583 -14.748 1.00 89.94 231 GLY A C 1
ATOM 1838 O O . GLY A 1 231 ? 23.437 -6.594 -15.437 1.00 89.94 231 GLY A O 1
ATOM 1839 N N . MET A 1 232 ? 22.539 -5.484 -13.696 1.00 94.62 232 MET A N 1
ATOM 1840 C CA . MET A 1 232 ? 21.592 -6.557 -13.361 1.00 94.62 232 MET A CA 1
ATOM 1841 C C . MET A 1 232 ? 20.535 -6.721 -14.458 1.00 94.62 232 MET A C 1
ATOM 1843 O O . MET A 1 232 ? 19.824 -5.772 -14.811 1.00 94.62 232 MET A O 1
ATOM 1847 N N . ASN A 1 233 ? 20.421 -7.941 -14.973 1.00 96.00 233 ASN A N 1
ATOM 1848 C CA . ASN A 1 233 ? 19.384 -8.323 -15.924 1.00 96.00 233 ASN A CA 1
ATOM 1849 C C . ASN A 1 233 ? 18.148 -8.906 -15.200 1.00 96.00 233 ASN A C 1
ATOM 1851 O O . ASN A 1 233 ? 18.116 -9.008 -13.973 1.00 96.00 233 ASN A O 1
ATOM 1855 N N . ALA A 1 234 ? 17.108 -9.272 -15.953 1.00 95.94 234 ALA A N 1
ATOM 1856 C CA . ALA A 1 234 ? 15.891 -9.851 -15.382 1.00 95.94 234 ALA A CA 1
ATOM 1857 C C . ALA A 1 234 ? 16.144 -11.187 -14.651 1.00 95.94 234 ALA A C 1
ATOM 1859 O O . ALA A 1 234 ? 15.558 -11.423 -13.600 1.00 95.94 234 ALA A O 1
ATOM 1860 N N . GLU A 1 235 ? 17.041 -12.037 -15.159 1.00 95.62 235 GLU A N 1
ATOM 1861 C CA . GLU A 1 235 ? 17.397 -13.323 -14.542 1.00 95.62 235 GLU A CA 1
ATOM 1862 C C . GLU A 1 235 ? 18.089 -13.125 -13.184 1.00 95.62 235 GLU A C 1
ATOM 1864 O O . GLU A 1 235 ? 17.748 -13.794 -12.207 1.00 95.62 235 GLU A O 1
ATOM 1869 N N . ASP A 1 236 ? 18.992 -12.143 -13.084 1.00 95.38 236 ASP A N 1
ATOM 1870 C CA . ASP A 1 236 ? 19.638 -11.772 -11.820 1.00 95.38 236 ASP A CA 1
ATOM 1871 C C . ASP A 1 236 ? 18.608 -11.330 -10.770 1.00 95.38 236 ASP A C 1
ATOM 1873 O O . ASP A 1 236 ? 18.727 -11.676 -9.591 1.00 95.38 236 ASP A O 1
ATOM 1877 N N . ILE A 1 237 ? 17.592 -10.570 -11.196 1.00 95.00 237 ILE A N 1
ATOM 1878 C CA . ILE A 1 237 ? 16.506 -10.093 -10.330 1.00 95.00 237 ILE A CA 1
ATOM 1879 C C . ILE A 1 237 ? 15.648 -11.267 -9.852 1.00 95.00 237 ILE A C 1
ATOM 1881 O O . ILE A 1 237 ? 15.425 -11.397 -8.650 1.00 95.00 237 ILE A O 1
ATOM 1885 N N . LEU A 1 238 ? 15.213 -12.148 -10.757 1.00 93.38 238 LEU A N 1
ATOM 1886 C CA . LEU A 1 238 ? 14.406 -13.328 -10.418 1.00 93.38 238 LEU A CA 1
ATOM 1887 C C . LEU A 1 238 ? 15.117 -14.227 -9.404 1.00 93.38 238 LEU A C 1
ATOM 1889 O O . LEU A 1 238 ? 14.540 -14.597 -8.378 1.00 93.38 238 LEU A O 1
ATOM 1893 N N . LYS A 1 239 ? 16.404 -14.492 -9.643 1.00 92.56 239 LYS A N 1
ATOM 1894 C CA . LYS A 1 239 ? 17.239 -15.285 -8.743 1.00 92.56 239 LYS A CA 1
ATOM 1895 C C . LYS A 1 239 ? 17.372 -14.639 -7.366 1.00 92.56 239 LYS A C 1
ATOM 1897 O O . LYS A 1 239 ? 17.331 -15.337 -6.354 1.00 92.56 239 LYS A O 1
ATOM 1902 N N . ALA A 1 240 ? 17.536 -13.317 -7.311 1.00 91.50 240 ALA A N 1
ATOM 1903 C CA . ALA A 1 240 ? 17.645 -12.584 -6.053 1.00 91.50 240 ALA A CA 1
ATOM 1904 C C . ALA A 1 240 ? 16.327 -12.561 -5.259 1.00 91.50 240 ALA A C 1
ATOM 1906 O O . ALA A 1 240 ? 16.366 -12.567 -4.031 1.00 91.50 240 ALA A O 1
ATOM 1907 N N . LEU A 1 241 ? 15.181 -12.592 -5.943 1.00 86.81 241 LEU A N 1
ATOM 1908 C CA . LEU A 1 241 ? 13.853 -12.713 -5.334 1.00 86.81 241 LEU A CA 1
ATOM 1909 C C . LEU A 1 241 ? 13.489 -14.163 -4.956 1.00 86.81 241 LEU A C 1
ATOM 1911 O O . LEU A 1 241 ? 12.382 -14.417 -4.497 1.00 86.81 241 LEU A O 1
ATOM 1915 N N . GLY A 1 242 ? 14.396 -15.130 -5.140 1.00 82.00 242 GLY A N 1
ATOM 1916 C CA . GLY A 1 242 ? 14.149 -16.534 -4.798 1.00 82.00 242 GLY A CA 1
ATOM 1917 C C . GLY A 1 242 ? 13.171 -17.240 -5.740 1.00 82.00 242 GLY A C 1
ATOM 1918 O O . GLY A 1 242 ? 12.600 -18.266 -5.372 1.00 82.00 242 GLY A O 1
ATOM 1919 N N . THR A 1 243 ? 12.974 -16.702 -6.946 1.00 75.00 243 THR A N 1
ATOM 1920 C CA . THR A 1 243 ? 12.156 -17.333 -7.986 1.00 75.00 243 THR A CA 1
ATOM 1921 C C . THR A 1 243 ? 13.034 -18.281 -8.814 1.00 75.00 243 THR A C 1
ATOM 1923 O O . THR A 1 243 ? 14.139 -17.877 -9.188 1.00 75.00 243 THR A O 1
ATOM 1926 N N . PRO A 1 244 ? 12.602 -19.537 -9.042 1.00 52.66 244 PRO A N 1
ATOM 1927 C CA . PRO A 1 244 ? 13.377 -20.537 -9.778 1.00 52.66 244 PRO A CA 1
ATOM 1928 C C . PRO A 1 244 ? 13.525 -20.227 -11.271 1.00 52.66 244 PRO A C 1
ATOM 1930 O O . PRO A 1 244 ? 12.626 -19.567 -11.844 1.00 52.66 244 PRO A O 1
#